Protein AF-A0A090WBX1-F1 (afdb_monomer_lite)

Foldseek 3Di:
DDDPDDDDDDDDDDDQVCLAVVVLVVVLVVCVVVVPDQADEAEQEEALSSLQSSLQSQCPRVNHHAYEYEYLFLQRLLPRLPLQWHGGADVLRGSPGTDRDHHPYYDYDLVSVVPDDPLRNLLSVLLLCLLDVLVHDVSNVVLLDCVPDDSVCVVVSSVVSNVSLNVQCVVPSPPPPSNCSSCQLVVQLSVLQSVQVPDPVHDHHRSSLSSLVSNLVSQVCCCVPPVRPPVVSVSSVVSSCVRHPPVSCDPPDPDD

Structure (mmCIF, N/CA/C/O backbone):
data_AF-A0A090WBX1-F1
#
_entry.id   AF-A0A090WBX1-F1
#
loop_
_atom_site.group_PDB
_atom_site.id
_atom_site.type_symbol
_atom_site.label_atom_id
_atom_site.label_alt_id
_atom_site.label_comp_id
_atom_site.label_asym_id
_atom_site.label_entity_id
_atom_site.label_seq_id
_atom_site.pdbx_PDB_ins_code
_atom_site.Cartn_x
_atom_site.Cartn_y
_atom_site.Cartn_z
_atom_site.occupancy
_atom_site.B_iso_or_equiv
_atom_site.auth_seq_id
_atom_site.auth_comp_id
_atom_site.auth_asym_id
_atom_site.auth_atom_id
_atom_site.pdbx_PDB_model_num
ATOM 1 N N . MET A 1 1 ? 3.403 10.876 28.552 1.00 51.88 1 MET A N 1
ATOM 2 C CA . MET A 1 1 ? 2.266 11.801 28.360 1.00 51.88 1 MET A CA 1
ATOM 3 C C . MET A 1 1 ? 1.025 11.063 28.817 1.00 51.88 1 MET A C 1
ATOM 5 O O . MET A 1 1 ? 0.866 9.920 28.413 1.00 51.88 1 MET A O 1
ATOM 9 N N . GLU A 1 2 ? 0.212 11.664 29.680 1.00 78.81 2 GLU A N 1
ATOM 10 C CA . GLU A 1 2 ? -1.088 11.111 30.082 1.00 78.81 2 GLU A CA 1
ATOM 11 C C . GLU A 1 2 ? -2.187 11.785 29.254 1.00 78.81 2 GLU A C 1
ATOM 13 O O . GLU A 1 2 ? -2.087 12.973 28.941 1.00 78.81 2 GLU A O 1
ATOM 18 N N . THR A 1 3 ? -3.208 11.024 28.865 1.00 84.81 3 THR A N 1
ATOM 19 C CA . THR A 1 3 ? -4.385 11.518 28.142 1.00 84.81 3 THR A CA 1
ATOM 20 C C . THR A 1 3 ? -5.641 11.161 28.922 1.00 84.81 3 THR A C 1
ATOM 22 O O . THR A 1 3 ? -5.688 10.135 29.594 1.00 84.81 3 THR A O 1
ATOM 25 N N . THR A 1 4 ? -6.657 12.015 28.838 1.00 88.31 4 THR A N 1
ATOM 26 C CA . THR A 1 4 ? -7.991 11.761 29.399 1.00 88.31 4 THR A CA 1
ATOM 27 C C . THR A 1 4 ? -8.929 11.092 28.394 1.00 88.31 4 THR A C 1
ATOM 29 O O . THR A 1 4 ? -10.082 10.823 28.724 1.00 88.31 4 THR A O 1
ATOM 32 N N . ALA A 1 5 ? -8.462 10.846 27.165 1.00 87.56 5 ALA A N 1
ATOM 33 C CA . ALA A 1 5 ? -9.227 10.126 26.158 1.00 87.56 5 ALA A CA 1
ATOM 34 C C . ALA A 1 5 ? -9.416 8.660 26.573 1.00 87.56 5 ALA A C 1
ATOM 36 O O . ALA A 1 5 ? -8.469 8.009 27.013 1.00 87.56 5 ALA A O 1
ATOM 37 N N . VAL A 1 6 ? -10.631 8.143 26.393 1.00 89.69 6 VAL A N 1
ATOM 38 C CA . VAL A 1 6 ? -10.903 6.704 26.480 1.00 89.69 6 VAL A CA 1
ATOM 39 C C . VAL A 1 6 ? -10.325 6.048 25.228 1.00 89.69 6 VAL A C 1
ATOM 41 O O . VAL A 1 6 ? -10.572 6.523 24.119 1.00 89.69 6 VAL A O 1
ATOM 44 N N . ILE A 1 7 ? -9.524 5.000 25.411 1.00 93.06 7 ILE A N 1
ATOM 45 C CA . ILE A 1 7 ? -8.849 4.284 24.328 1.00 93.06 7 ILE A CA 1
ATOM 46 C C . ILE A 1 7 ? -9.208 2.814 24.452 1.00 93.06 7 ILE A C 1
ATOM 48 O O . ILE A 1 7 ? -8.989 2.212 25.498 1.00 93.06 7 ILE A O 1
ATOM 52 N N . GLU A 1 8 ? -9.694 2.253 23.354 1.00 95.38 8 GLU A N 1
ATOM 53 C CA . GLU A 1 8 ? -9.976 0.832 23.213 1.00 95.38 8 GLU A CA 1
ATOM 54 C C . GLU A 1 8 ? -9.129 0.273 22.072 1.00 95.38 8 GLU A C 1
ATOM 56 O O . GLU A 1 8 ? -8.874 0.961 21.078 1.00 95.38 8 GLU A O 1
ATOM 61 N N . ILE A 1 9 ? -8.672 -0.968 22.225 1.00 95.69 9 ILE A N 1
ATOM 62 C CA . ILE A 1 9 ? -7.848 -1.655 21.228 1.00 95.69 9 ILE A CA 1
ATOM 63 C C . ILE A 1 9 ? -8.696 -2.738 20.574 1.00 95.69 9 ILE A C 1
ATOM 65 O O . ILE A 1 9 ? -9.301 -3.565 21.252 1.00 95.69 9 ILE A O 1
ATOM 69 N N . MET A 1 10 ? -8.718 -2.730 19.245 1.00 95.38 10 MET A N 1
ATOM 70 C CA . MET A 1 10 ? -9.345 -3.765 18.434 1.00 95.38 10 MET A CA 1
ATOM 71 C C . MET A 1 10 ? -8.276 -4.426 17.576 1.00 95.38 10 MET A C 1
ATOM 73 O O . MET A 1 10 ? -7.470 -3.742 16.944 1.00 95.38 10 MET A O 1
ATOM 77 N N . GLU A 1 11 ? -8.298 -5.751 17.534 1.00 96.12 11 GLU A N 1
ATOM 78 C CA . GLU A 1 11 ? -7.363 -6.557 16.757 1.00 96.12 11 GLU A CA 1
ATOM 79 C C . GLU A 1 11 ? -8.134 -7.364 15.712 1.00 96.12 11 GLU A C 1
ATOM 81 O O . GLU A 1 11 ? -9.260 -7.805 15.949 1.00 96.12 11 GLU A O 1
ATOM 86 N N . ILE A 1 12 ? -7.523 -7.548 14.543 1.00 95.06 12 ILE A N 1
ATOM 87 C CA . ILE A 1 12 ? -8.013 -8.460 13.511 1.00 95.06 12 ILE A CA 1
ATOM 88 C C . ILE A 1 12 ? -6.901 -9.434 13.145 1.00 95.06 12 ILE A C 1
ATOM 90 O O . ILE A 1 12 ? -5.716 -9.109 13.248 1.00 95.06 12 ILE A O 1
ATOM 94 N N . GLU A 1 13 ? -7.287 -10.614 12.674 1.00 94.44 13 GLU A N 1
ATOM 95 C CA . GLU A 1 13 ? -6.333 -11.584 12.151 1.00 94.44 13 GLU A CA 1
ATOM 96 C C . GLU A 1 13 ? -5.547 -11.002 10.967 1.00 94.44 13 GLU A C 1
ATOM 98 O O . GLU A 1 13 ? -6.080 -10.297 10.103 1.00 94.44 13 GLU A O 1
ATOM 103 N N . SER A 1 14 ? -4.253 -11.307 10.917 1.00 89.75 14 SER A N 1
ATOM 104 C CA . SER A 1 14 ? -3.348 -10.741 9.916 1.00 89.75 14 SER A CA 1
ATOM 105 C C . SER A 1 14 ? -3.558 -11.352 8.530 1.00 89.75 14 SER A C 1
ATOM 107 O O . SER A 1 14 ? -3.895 -12.526 8.382 1.00 89.75 14 SER A O 1
ATOM 109 N N . GLY A 1 15 ? -3.277 -10.557 7.499 1.00 87.81 15 GLY A N 1
ATOM 110 C CA . GLY A 1 15 ? -3.194 -11.012 6.117 1.00 87.81 15 GLY A CA 1
ATOM 111 C C . GLY A 1 15 ? -4.394 -10.637 5.256 1.00 87.81 15 GLY A C 1
ATOM 112 O O . GLY A 1 15 ? -5.488 -10.337 5.726 1.00 87.81 15 GLY A O 1
ATOM 113 N N . GLU A 1 16 ? -4.160 -10.677 3.949 1.00 87.94 16 GLU A N 1
ATOM 114 C CA . GLU A 1 16 ? -5.115 -10.240 2.931 1.00 87.94 16 GLU A CA 1
ATOM 115 C C . GLU A 1 16 ? -6.441 -11.009 2.962 1.00 87.94 16 GLU A C 1
ATOM 117 O O . GLU A 1 16 ? -7.488 -10.451 2.657 1.00 87.94 16 GLU A O 1
ATOM 122 N N . ILE A 1 17 ? -6.421 -12.276 3.390 1.00 89.00 17 ILE A N 1
ATOM 123 C CA . ILE A 1 17 ? -7.628 -13.105 3.518 1.00 89.00 17 ILE A CA 1
ATOM 124 C C . ILE A 1 17 ? -8.667 -12.504 4.476 1.00 89.00 17 ILE A C 1
ATOM 126 O O . ILE A 1 17 ? -9.852 -12.801 4.356 1.00 89.00 17 ILE A O 1
ATOM 130 N N . ASN A 1 18 ? -8.234 -11.633 5.390 1.00 93.25 18 ASN A N 1
ATOM 131 C CA . ASN A 1 18 ? -9.100 -10.948 6.342 1.00 93.25 18 ASN A CA 1
ATOM 132 C C . ASN A 1 18 ? -9.556 -9.570 5.844 1.00 93.25 18 ASN A C 1
ATOM 134 O O . ASN A 1 18 ? -10.321 -8.899 6.533 1.00 93.25 18 ASN A O 1
ATOM 138 N N . LYS A 1 19 ? -9.147 -9.138 4.645 1.00 95.06 19 LYS A N 1
ATOM 139 C CA . LYS A 1 19 ? -9.570 -7.873 4.031 1.00 95.06 19 LYS A CA 1
ATOM 140 C C . LYS A 1 19 ? -10.950 -8.005 3.373 1.00 95.06 19 LYS A C 1
ATOM 142 O O . LYS A 1 19 ? -11.110 -7.796 2.173 1.00 95.06 19 LYS A O 1
ATOM 147 N N . THR A 1 20 ? -11.956 -8.384 4.154 1.00 95.81 20 THR A N 1
ATOM 148 C CA . THR A 1 20 ? -13.294 -8.747 3.663 1.00 95.81 20 THR A CA 1
ATOM 149 C C . THR A 1 20 ? -14.391 -7.907 4.310 1.00 95.81 20 THR A C 1
ATOM 151 O O . THR A 1 20 ? -14.195 -7.285 5.357 1.00 95.81 20 THR A O 1
ATOM 154 N N . ILE A 1 21 ? -15.581 -7.924 3.702 1.00 96.31 21 ILE A N 1
ATOM 155 C CA . ILE A 1 21 ? -16.776 -7.312 4.297 1.00 96.31 21 ILE A CA 1
ATOM 156 C C . ILE A 1 21 ? -17.137 -7.926 5.651 1.00 96.31 21 ILE A C 1
ATOM 158 O O . ILE A 1 21 ? -17.580 -7.196 6.534 1.00 96.31 21 ILE A O 1
ATOM 162 N N . ASP A 1 22 ? -16.919 -9.226 5.846 1.00 96.88 22 ASP A N 1
ATOM 163 C CA . ASP A 1 22 ? -17.253 -9.892 7.108 1.00 96.88 22 ASP A CA 1
ATOM 164 C C . ASP A 1 22 ? -16.387 -9.366 8.259 1.00 96.88 22 ASP A C 1
ATOM 166 O O . ASP A 1 22 ? -16.898 -9.080 9.345 1.00 96.88 22 ASP A O 1
ATOM 170 N N . THR A 1 23 ? -15.099 -9.122 8.002 1.00 97.62 23 THR A N 1
ATOM 171 C CA . THR A 1 23 ? -14.220 -8.445 8.963 1.00 97.62 23 THR A CA 1
ATOM 172 C C . THR A 1 23 ? -14.721 -7.032 9.268 1.00 97.62 23 THR A C 1
ATOM 174 O O . THR A 1 23 ? -14.763 -6.643 10.434 1.00 97.62 23 THR A O 1
ATOM 177 N N . CYS A 1 24 ? -15.173 -6.268 8.263 1.00 97.94 24 CYS A N 1
ATOM 178 C CA . CYS A 1 24 ? -15.775 -4.952 8.507 1.00 97.94 24 CYS A CA 1
ATOM 179 C C . CYS A 1 24 ? -17.018 -5.029 9.399 1.00 97.94 24 CYS A C 1
ATOM 181 O O . CYS A 1 24 ? -17.164 -4.199 10.294 1.00 97.94 24 CYS A O 1
ATOM 183 N N . VAL A 1 25 ? -17.891 -6.024 9.193 1.00 98.19 25 VAL A N 1
ATOM 184 C CA . VAL A 1 25 ? -19.069 -6.251 10.048 1.00 98.19 25 VAL A CA 1
ATOM 185 C C . VAL A 1 25 ? -18.645 -6.494 11.492 1.00 98.19 25 VAL A C 1
ATOM 187 O O . VAL A 1 25 ? -19.218 -5.885 12.395 1.00 98.19 25 VAL A O 1
ATOM 190 N N . GLY A 1 26 ? -17.614 -7.315 11.710 1.00 98.06 26 GLY A N 1
ATOM 191 C CA . GLY A 1 26 ? -17.019 -7.519 13.031 1.00 98.06 26 GLY A CA 1
ATOM 192 C C . GLY A 1 26 ? -16.576 -6.203 13.673 1.00 98.06 26 GLY A C 1
ATOM 193 O O . GLY A 1 26 ? -17.019 -5.880 14.771 1.00 98.06 26 GLY A O 1
ATOM 194 N N . VAL A 1 27 ? -15.788 -5.396 12.957 1.00 98.06 27 VAL A N 1
ATOM 195 C CA . VAL A 1 27 ? -15.285 -4.114 13.478 1.00 98.06 27 VAL A CA 1
ATOM 196 C C . VAL A 1 27 ? -16.422 -3.117 13.751 1.00 98.06 27 VAL A C 1
ATOM 198 O O . VAL A 1 27 ? -16.409 -2.445 14.781 1.00 98.06 27 VAL A O 1
ATOM 201 N N . TRP A 1 28 ? -17.442 -3.020 12.890 1.00 98.56 28 TRP A N 1
ATOM 202 C CA . TRP A 1 28 ? -18.601 -2.146 13.136 1.00 98.56 28 TRP A CA 1
ATOM 203 C C . TRP A 1 28 ? -19.434 -2.575 14.347 1.00 98.56 28 TRP A C 1
ATOM 205 O O . TRP A 1 28 ? -19.968 -1.707 15.048 1.00 98.56 28 TRP A O 1
ATOM 215 N N . ASN A 1 29 ? -19.555 -3.881 14.599 1.00 98.31 29 ASN A N 1
ATOM 216 C CA . ASN A 1 29 ? -20.217 -4.393 15.797 1.00 98.31 29 ASN A CA 1
ATOM 217 C C . ASN A 1 29 ? -19.426 -3.999 17.046 1.00 98.31 29 ASN A C 1
ATOM 219 O O . ASN A 1 29 ? -20.002 -3.370 17.929 1.00 98.31 29 ASN A O 1
ATOM 223 N N . THR A 1 30 ? -18.110 -4.234 17.067 1.00 97.81 30 THR A N 1
ATOM 224 C CA . THR A 1 30 ? -17.248 -3.844 18.193 1.00 97.81 30 THR A CA 1
ATOM 225 C C . THR A 1 30 ? -17.301 -2.339 18.458 1.00 97.81 30 THR A C 1
ATOM 227 O O . THR A 1 30 ? -17.491 -1.917 19.593 1.00 97.81 30 THR A O 1
ATOM 230 N N . LEU A 1 31 ? -17.232 -1.504 17.415 1.00 97.62 31 LEU A N 1
ATOM 231 C CA . LEU A 1 31 ? -17.407 -0.053 17.553 1.00 97.62 31 LEU A CA 1
ATOM 232 C C . LEU A 1 31 ? -18.762 0.316 18.178 1.00 97.62 31 LEU A C 1
ATOM 234 O O . LEU A 1 31 ? -18.844 1.256 18.963 1.00 97.62 31 LEU A O 1
ATOM 238 N N . SER A 1 32 ? -19.831 -0.405 17.831 1.00 97.44 32 SER A N 1
ATOM 239 C CA . SER A 1 32 ? -21.167 -0.154 18.384 1.00 97.44 32 SER A CA 1
ATOM 240 C C . SER A 1 32 ? -21.291 -0.607 19.840 1.00 97.44 32 SER A C 1
ATOM 242 O O . SER A 1 32 ? -21.946 0.076 20.619 1.00 97.44 32 SER A O 1
ATOM 244 N N . GLU A 1 33 ? -20.665 -1.727 20.204 1.00 97.12 33 GLU A N 1
ATOM 245 C CA . GLU A 1 33 ? -20.626 -2.256 21.574 1.00 97.12 33 GLU A CA 1
ATOM 246 C C . GLU A 1 33 ? -19.814 -1.365 22.521 1.00 97.12 33 GLU A C 1
ATOM 248 O O . GLU A 1 33 ? -20.150 -1.254 23.696 1.00 97.12 33 GLU A O 1
ATOM 253 N N . LEU A 1 34 ? -18.787 -0.694 21.997 1.00 95.94 34 LEU A N 1
ATOM 254 C CA . LEU A 1 34 ? -17.960 0.276 22.720 1.00 95.94 34 LEU A CA 1
ATOM 255 C C . LEU A 1 34 ? -18.564 1.693 22.746 1.00 95.94 34 LEU A C 1
ATOM 257 O O . LEU A 1 34 ? -17.870 2.651 23.084 1.00 95.94 34 LEU A O 1
ATOM 261 N N . ASP A 1 35 ? -19.831 1.849 22.348 1.00 95.19 35 ASP A N 1
ATOM 262 C CA . ASP A 1 35 ? -20.537 3.134 22.278 1.00 95.19 35 ASP A CA 1
ATOM 263 C C . ASP A 1 35 ? -19.807 4.209 21.440 1.00 95.19 35 ASP A C 1
ATOM 265 O O . ASP A 1 35 ? -19.983 5.413 21.656 1.00 95.19 35 ASP A O 1
ATOM 269 N N . ALA A 1 36 ? -19.014 3.804 20.435 1.00 96.81 36 ALA A N 1
ATOM 270 C CA . ALA A 1 36 ? -18.343 4.745 19.544 1.00 96.81 36 ALA A CA 1
ATOM 271 C C . ALA A 1 36 ? -19.380 5.618 18.822 1.00 96.81 36 ALA A C 1
ATOM 273 O O . ALA A 1 36 ? -20.377 5.126 18.282 1.00 96.81 36 ALA A O 1
ATOM 274 N N . ASP A 1 37 ? -19.149 6.929 18.787 1.00 96.38 37 ASP A N 1
ATOM 275 C CA . ASP A 1 37 ? -20.065 7.924 18.244 1.00 96.38 37 ASP A CA 1
ATOM 276 C C . ASP A 1 37 ? -19.468 8.675 17.042 1.00 96.38 37 ASP A C 1
ATOM 278 O O . ASP A 1 37 ? -18.443 8.298 16.482 1.00 96.38 37 ASP A O 1
ATOM 282 N N . ARG A 1 38 ? -20.150 9.725 16.567 1.00 97.12 38 ARG A N 1
ATOM 283 C CA . ARG A 1 38 ? -19.684 10.501 15.402 1.00 97.12 38 ARG A CA 1
ATOM 284 C C . ARG A 1 38 ? -18.432 11.342 15.673 1.00 97.12 38 ARG A C 1
ATOM 286 O O . ARG A 1 38 ? -17.880 11.902 14.733 1.00 97.12 38 ARG A O 1
ATOM 293 N N . LYS A 1 39 ? -18.042 11.501 16.937 1.00 95.94 39 LYS A N 1
ATOM 294 C CA . LYS A 1 39 ? -16.848 12.230 17.376 1.00 95.94 39 LYS A CA 1
ATOM 295 C C . LYS A 1 39 ? -15.694 11.284 17.702 1.00 95.94 39 LYS A C 1
ATOM 297 O O . LYS A 1 39 ? -14.606 11.767 18.005 1.00 95.94 39 LYS A O 1
ATOM 302 N N . SER A 1 40 ? -15.919 9.971 17.653 1.00 97.12 40 SER A N 1
ATOM 303 C CA . SER A 1 40 ? -14.860 8.976 17.776 1.00 97.12 40 SER A CA 1
ATOM 304 C C . SER A 1 40 ? -13.822 9.132 16.664 1.00 97.12 40 SER A C 1
ATOM 306 O O . SER A 1 40 ? -14.135 9.533 15.541 1.00 97.12 40 SER A O 1
ATOM 308 N N . LEU A 1 41 ? -12.583 8.781 17.003 1.00 97.56 41 LEU A N 1
ATOM 309 C CA . LEU A 1 41 ? -11.443 8.744 16.099 1.00 97.56 41 LEU A CA 1
ATOM 310 C C . LEU A 1 41 ? -10.985 7.294 15.950 1.00 97.56 41 LEU A C 1
ATOM 312 O O . LEU A 1 41 ? -10.642 6.664 16.949 1.00 97.56 41 LEU A O 1
ATOM 316 N N . LEU A 1 42 ? -10.940 6.785 14.720 1.00 98.25 42 LEU A N 1
ATOM 317 C CA . LEU A 1 42 ? -10.358 5.475 14.438 1.00 98.25 42 LEU A CA 1
ATOM 318 C C . LEU A 1 42 ? -8.876 5.618 14.060 1.00 98.25 42 LEU A C 1
ATOM 320 O O . LEU A 1 42 ? -8.533 6.318 13.108 1.00 98.25 42 LEU A O 1
ATOM 324 N N . ILE A 1 43 ? -7.988 4.959 14.803 1.00 98.31 43 ILE A N 1
ATOM 325 C CA . ILE A 1 43 ? -6.541 4.967 14.547 1.00 98.31 43 ILE A CA 1
ATOM 326 C C . ILE A 1 43 ? -6.152 3.622 13.931 1.00 98.31 43 ILE A C 1
ATOM 328 O O . ILE A 1 43 ? -6.120 2.605 14.618 1.00 98.31 43 ILE A O 1
ATOM 332 N N . ASN A 1 44 ? -5.842 3.616 12.636 1.00 98.12 44 ASN A N 1
ATOM 333 C CA . ASN A 1 44 ? -5.495 2.400 11.903 1.00 98.12 44 ASN A CA 1
ATOM 334 C C . ASN A 1 44 ? -3.981 2.168 11.962 1.00 98.12 44 ASN A C 1
ATOM 336 O O . ASN A 1 44 ? -3.231 2.823 11.237 1.00 98.12 44 ASN A O 1
ATOM 340 N N . ILE A 1 45 ? -3.528 1.245 12.813 1.00 98.25 45 ILE A N 1
ATOM 341 C CA . ILE A 1 45 ? -2.103 0.924 12.991 1.00 98.25 45 ILE A CA 1
ATOM 342 C C . ILE A 1 45 ? -1.795 -0.406 12.305 1.00 98.25 45 ILE A C 1
ATOM 344 O O . ILE A 1 45 ? -2.212 -1.460 12.777 1.00 98.25 45 ILE A O 1
ATOM 348 N N . GLY A 1 46 ? -1.068 -0.378 11.189 1.00 97.50 46 GLY A N 1
ATOM 349 C CA . GLY A 1 46 ? -0.732 -1.605 10.469 1.00 97.50 46 GLY A CA 1
ATOM 350 C C . GLY A 1 46 ? -0.269 -1.398 9.030 1.00 97.50 46 GLY A C 1
ATOM 351 O O . GLY A 1 46 ? 0.020 -0.286 8.598 1.00 97.50 46 GLY A O 1
ATOM 352 N N . GLY A 1 47 ? -0.193 -2.497 8.277 1.00 96.81 47 GLY A N 1
ATOM 353 C CA . GLY A 1 47 ? 0.093 -2.472 6.841 1.00 96.81 47 GLY A CA 1
ATOM 354 C C . GLY A 1 47 ? -1.114 -2.072 5.986 1.00 96.81 47 GLY A C 1
ATOM 355 O O . GLY A 1 47 ? -2.147 -1.647 6.499 1.00 96.81 47 GLY A O 1
ATOM 356 N N . GLY A 1 48 ? -1.000 -2.276 4.668 1.00 95.31 48 GLY A N 1
ATOM 357 C CA . GLY A 1 48 ? -2.023 -1.861 3.694 1.00 95.31 48 GLY A CA 1
ATOM 358 C C . GLY A 1 48 ? -3.419 -2.438 3.959 1.00 95.31 48 GLY A C 1
ATOM 359 O O . GLY A 1 48 ? -4.414 -1.741 3.802 1.00 95.31 48 GLY A O 1
ATOM 360 N N . VAL A 1 49 ? -3.501 -3.681 4.450 1.00 94.94 49 VAL A N 1
ATOM 361 C CA . VAL A 1 49 ? -4.775 -4.312 4.846 1.00 94.94 49 VAL A CA 1
ATOM 362 C C . VAL A 1 49 ? -5.497 -3.485 5.910 1.00 94.94 49 VAL A C 1
ATOM 364 O O . VAL A 1 49 ? -6.679 -3.191 5.759 1.00 94.94 49 VAL A O 1
ATOM 367 N N . ILE A 1 50 ? -4.781 -3.083 6.965 1.00 97.50 50 ILE A N 1
ATOM 368 C CA . ILE A 1 50 ? -5.353 -2.340 8.093 1.00 97.50 50 ILE A CA 1
ATOM 369 C C . ILE A 1 50 ? -5.739 -0.925 7.670 1.00 97.50 50 ILE A C 1
ATOM 371 O O . ILE A 1 50 ? -6.819 -0.460 8.027 1.00 97.50 50 ILE A O 1
ATOM 375 N N . THR A 1 51 ? -4.897 -0.241 6.891 1.00 97.38 51 THR A N 1
ATOM 376 C CA . THR A 1 51 ? -5.187 1.134 6.458 1.00 97.38 51 THR A CA 1
ATOM 377 C C . THR A 1 51 ? -6.376 1.205 5.502 1.00 97.38 51 THR A C 1
ATOM 379 O O . THR A 1 51 ? -7.191 2.121 5.612 1.00 97.38 51 THR A O 1
ATOM 382 N N . ASP A 1 52 ? -6.520 0.227 4.606 1.00 96.56 52 ASP A N 1
ATOM 383 C CA . ASP A 1 52 ? -7.624 0.183 3.645 1.00 96.56 52 ASP A CA 1
ATOM 384 C C . ASP A 1 52 ? -8.937 -0.231 4.315 1.00 96.56 52 ASP A C 1
ATOM 386 O O . ASP A 1 52 ? -9.951 0.453 4.153 1.00 96.56 52 ASP A O 1
ATOM 390 N N . LEU A 1 53 ? -8.921 -1.325 5.089 1.00 97.69 53 LEU A N 1
ATOM 391 C CA . LEU A 1 53 ? -10.106 -1.830 5.782 1.00 97.69 53 LEU A CA 1
ATOM 392 C C . LEU A 1 53 ? -10.566 -0.845 6.853 1.00 97.69 53 LEU A C 1
ATOM 394 O O . LEU A 1 53 ? -11.743 -0.496 6.903 1.00 97.69 53 LEU A O 1
ATOM 398 N N . GLY A 1 54 ? -9.642 -0.361 7.684 1.00 97.81 54 GLY A N 1
ATOM 399 C CA . GLY A 1 54 ? -9.935 0.592 8.750 1.00 97.81 54 GLY A CA 1
ATOM 400 C C . GLY A 1 54 ? -10.439 1.926 8.204 1.00 97.81 54 GLY A C 1
ATOM 401 O O . GLY A 1 54 ? -11.435 2.463 8.688 1.00 97.81 54 GLY A O 1
ATOM 402 N N . GLY A 1 55 ? -9.835 2.428 7.123 1.00 98.06 55 GLY A N 1
ATOM 403 C CA . GLY A 1 55 ? -10.332 3.614 6.430 1.00 98.06 55 GLY A CA 1
ATOM 404 C C . GLY A 1 55 ? -11.752 3.424 5.882 1.00 98.06 55 GLY A C 1
ATOM 405 O O . GLY A 1 55 ? -12.598 4.301 6.048 1.00 98.06 55 GLY A O 1
ATOM 406 N N . PHE A 1 56 ? -12.058 2.266 5.289 1.00 98.44 56 PHE A N 1
ATOM 407 C CA . PHE A 1 56 ? -13.399 1.963 4.778 1.00 98.44 56 PHE A CA 1
ATOM 408 C C . PHE A 1 56 ? -14.432 1.832 5.904 1.00 98.44 56 PHE A C 1
ATOM 410 O O . PHE A 1 56 ? -15.539 2.377 5.808 1.00 98.44 56 PHE A O 1
ATOM 417 N N . VAL A 1 57 ? -14.052 1.168 6.998 1.00 98.50 57 VAL A N 1
ATOM 418 C CA . VAL A 1 57 ? -14.851 1.053 8.221 1.00 98.50 57 VAL A CA 1
ATOM 419 C C . VAL A 1 57 ? -15.194 2.438 8.762 1.00 98.50 57 VAL A C 1
ATOM 421 O O . VAL A 1 57 ? -16.372 2.710 8.989 1.00 98.50 57 VAL A O 1
ATOM 424 N N . ALA A 1 58 ? -14.208 3.327 8.906 1.00 98.31 58 ALA A N 1
ATOM 425 C CA . ALA A 1 58 ? -14.418 4.687 9.398 1.00 98.31 58 ALA A CA 1
ATOM 426 C C . ALA A 1 58 ? -15.345 5.503 8.489 1.00 98.31 58 ALA A C 1
ATOM 428 O O . ALA A 1 58 ? -16.239 6.198 8.970 1.00 98.31 58 ALA A O 1
ATOM 429 N N . CYS A 1 59 ? -15.181 5.386 7.169 1.00 98.19 59 CYS A N 1
ATOM 430 C CA . CYS A 1 59 ? -15.989 6.132 6.204 1.00 98.19 59 CYS A CA 1
ATOM 431 C C . CYS A 1 59 ? -17.466 5.719 6.199 1.00 98.19 59 CYS A C 1
ATOM 433 O O . CYS A 1 59 ? -18.339 6.518 5.859 1.00 98.19 59 CYS A O 1
ATOM 435 N N . THR A 1 60 ? -17.761 4.471 6.556 1.00 98.12 60 THR A N 1
ATOM 436 C CA . THR A 1 60 ? -19.116 3.908 6.480 1.00 98.12 60 THR A CA 1
ATOM 437 C C . THR A 1 60 ? -19.788 3.772 7.851 1.00 98.12 60 THR A C 1
ATOM 439 O O . THR A 1 60 ? -21.021 3.783 7.932 1.00 98.12 60 THR A O 1
ATOM 442 N N . PHE A 1 61 ? -19.028 3.769 8.951 1.00 98.44 61 PHE A N 1
ATOM 443 C CA . PHE A 1 61 ? -19.579 3.780 10.305 1.00 98.44 61 PHE A CA 1
ATOM 444 C C . PHE A 1 61 ? -20.264 5.115 10.620 1.00 98.44 61 PHE A C 1
ATOM 446 O O . PHE A 1 61 ? -19.692 6.185 10.441 1.00 98.44 61 PHE A O 1
ATOM 453 N N . LYS A 1 62 ? -21.532 5.072 11.056 1.00 97.12 62 LYS A N 1
ATOM 454 C CA . LYS A 1 62 ? -22.374 6.259 11.338 1.00 97.12 62 LYS A CA 1
ATOM 455 C C . LYS A 1 62 ? -22.373 7.339 10.234 1.00 97.12 62 LYS A C 1
ATOM 457 O O . LYS A 1 62 ? -22.721 8.491 10.511 1.00 97.12 62 LYS A O 1
ATOM 462 N N . ARG A 1 63 ? -22.145 6.934 8.974 1.00 96.88 63 ARG A N 1
ATOM 463 C CA . ARG A 1 63 ? -21.983 7.796 7.780 1.00 96.88 63 ARG A CA 1
ATOM 464 C C . ARG A 1 63 ? -20.698 8.640 7.775 1.00 96.88 63 ARG A C 1
ATOM 466 O O . ARG A 1 63 ? -20.707 9.735 7.219 1.00 96.88 63 ARG A O 1
ATOM 473 N N . GLY A 1 64 ? -19.640 8.136 8.397 1.00 97.69 64 GLY A N 1
ATOM 474 C CA . GLY A 1 64 ? -18.330 8.768 8.452 1.00 97.69 64 GLY A CA 1
ATOM 475 C C . GLY A 1 64 ? -17.968 9.194 9.869 1.00 97.69 64 GLY A C 1
ATOM 476 O O . GLY A 1 64 ? -18.710 9.943 10.511 1.00 97.69 64 GLY A O 1
ATOM 477 N N . ILE A 1 65 ? -16.804 8.738 10.318 1.00 98.19 65 ILE A N 1
ATOM 478 C CA . ILE A 1 65 ? -16.085 9.236 11.492 1.00 98.19 65 ILE A CA 1
ATOM 479 C C . ILE A 1 65 ? -14.653 9.615 11.096 1.00 98.19 65 ILE A C 1
ATOM 481 O O . ILE A 1 65 ? -14.167 9.205 10.039 1.00 98.19 65 ILE A O 1
ATOM 485 N N . ALA A 1 66 ? -13.987 10.399 11.942 1.00 98.19 66 ALA A N 1
ATOM 486 C CA . ALA A 1 66 ? -12.588 10.757 11.747 1.00 98.19 66 ALA A CA 1
ATOM 487 C C . ALA A 1 66 ? -11.701 9.508 11.808 1.00 98.19 66 ALA A C 1
ATOM 489 O O . ALA A 1 66 ? -11.940 8.599 12.611 1.00 98.19 66 ALA A O 1
ATOM 490 N N . TYR A 1 67 ? -10.651 9.478 10.991 1.00 98.50 67 TYR A N 1
ATOM 491 C CA . TYR A 1 67 ? -9.641 8.434 11.085 1.00 98.50 67 TYR A CA 1
ATOM 492 C C . TYR A 1 67 ? -8.257 8.926 10.695 1.00 98.50 67 TYR A C 1
ATOM 494 O O . TYR A 1 67 ? -8.094 9.852 9.898 1.00 98.50 67 TYR A O 1
ATOM 502 N N . ILE A 1 68 ? -7.256 8.256 11.252 1.00 98.44 68 ILE A N 1
ATOM 503 C CA . ILE A 1 68 ? -5.847 8.459 10.931 1.00 98.44 68 ILE A CA 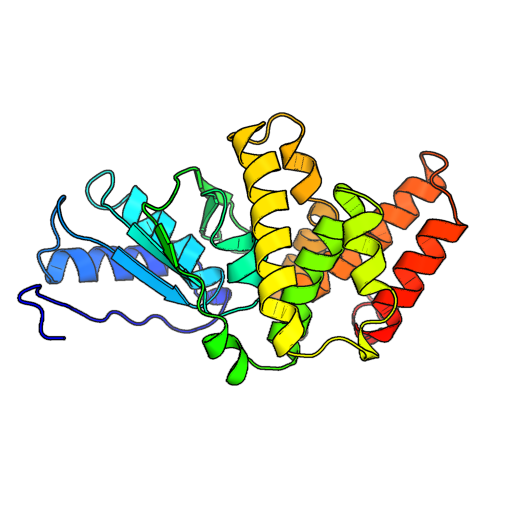1
ATOM 504 C C . ILE A 1 68 ? -5.202 7.118 10.600 1.00 98.44 68 ILE A C 1
ATOM 506 O O . ILE A 1 68 ? -5.589 6.079 11.135 1.00 98.44 68 ILE A O 1
ATOM 510 N N . ASN A 1 69 ? -4.197 7.149 9.733 1.00 98.50 69 ASN A N 1
ATOM 511 C CA . ASN A 1 69 ? -3.413 5.972 9.383 1.00 98.50 69 ASN A CA 1
ATOM 512 C C . ASN A 1 69 ? -2.013 6.083 9.991 1.00 98.50 69 ASN A C 1
ATOM 514 O O . ASN A 1 69 ? -1.331 7.091 9.812 1.00 98.50 69 ASN A O 1
ATOM 518 N N . VAL A 1 70 ? -1.574 5.020 10.661 1.00 98.50 70 VAL A N 1
ATOM 519 C CA . VAL A 1 70 ? -0.208 4.826 11.159 1.00 98.50 70 VAL A CA 1
ATOM 520 C C . VAL A 1 70 ? 0.373 3.611 10.423 1.00 98.50 70 VAL A C 1
ATOM 522 O O . VAL A 1 70 ? 0.277 2.482 10.914 1.00 98.50 70 VAL A O 1
ATOM 525 N N . PRO A 1 71 ? 0.875 3.796 9.186 1.00 98.12 71 PRO A N 1
ATOM 526 C CA . PRO A 1 71 ? 1.412 2.705 8.383 1.00 98.12 71 PRO A CA 1
ATOM 527 C C . PRO A 1 71 ? 2.662 2.089 9.021 1.00 98.12 71 PRO A C 1
ATOM 529 O O . PRO A 1 71 ? 3.618 2.796 9.328 1.00 98.12 71 PRO A O 1
ATOM 532 N N . THR A 1 72 ? 2.689 0.762 9.149 1.00 97.75 72 THR A N 1
ATOM 533 C CA . THR A 1 72 ? 3.813 0.023 9.764 1.00 97.75 72 THR A CA 1
ATOM 534 C C . THR A 1 72 ? 4.620 -0.816 8.774 1.00 97.75 72 THR A C 1
ATOM 536 O O . THR A 1 72 ? 5.630 -1.412 9.137 1.00 97.75 72 THR A O 1
ATOM 539 N N . THR A 1 73 ? 4.203 -0.858 7.506 1.00 97.38 73 THR A N 1
ATOM 540 C CA . THR A 1 73 ? 4.938 -1.534 6.426 1.00 97.38 73 THR A CA 1
ATOM 541 C C . THR A 1 73 ? 5.455 -0.526 5.411 1.00 97.38 73 THR A C 1
ATOM 543 O O . THR A 1 73 ? 4.794 0.486 5.166 1.00 97.38 73 THR A O 1
ATOM 546 N N . LEU A 1 74 ? 6.578 -0.829 4.751 1.00 96.88 74 LEU A N 1
ATOM 547 C CA . LEU A 1 74 ? 7.114 0.040 3.700 1.00 96.88 74 LEU A CA 1
ATOM 548 C C . LEU A 1 74 ? 6.067 0.312 2.607 1.00 96.88 74 LEU A C 1
ATOM 550 O O . LEU A 1 74 ? 5.863 1.462 2.234 1.00 96.88 74 LEU A O 1
ATOM 554 N N . LEU A 1 75 ? 5.340 -0.728 2.176 1.00 96.62 75 LEU A N 1
ATOM 555 C CA . LEU A 1 75 ? 4.253 -0.622 1.196 1.00 96.62 75 LEU A CA 1
ATOM 556 C C . LEU A 1 75 ? 3.184 0.376 1.647 1.00 96.62 75 LEU A C 1
ATOM 558 O O . LEU A 1 75 ? 2.802 1.265 0.890 1.00 96.62 75 LEU A O 1
ATOM 562 N N . SER A 1 76 ? 2.704 0.248 2.887 1.00 97.19 76 SER A N 1
ATOM 563 C CA . SER A 1 76 ? 1.682 1.160 3.400 1.00 97.19 76 SER A CA 1
ATOM 564 C C . SER A 1 76 ? 2.190 2.588 3.542 1.00 97.19 76 SER A C 1
ATOM 566 O O . SER A 1 76 ? 1.416 3.495 3.279 1.00 97.19 76 SER A O 1
ATOM 568 N N . MET A 1 77 ? 3.463 2.790 3.904 1.00 97.75 77 MET A N 1
ATOM 569 C CA . MET A 1 77 ? 4.048 4.125 4.076 1.00 97.75 77 MET A CA 1
ATOM 570 C C . MET A 1 77 ? 4.138 4.890 2.754 1.00 97.75 77 MET A C 1
ATOM 572 O O . MET A 1 77 ? 3.839 6.079 2.717 1.00 97.75 77 MET A O 1
ATOM 576 N N . VAL A 1 78 ? 4.552 4.219 1.675 1.00 96.38 78 VAL A N 1
ATOM 577 C CA . VAL A 1 78 ? 4.784 4.873 0.376 1.00 96.38 78 VAL A CA 1
ATOM 578 C C . VAL A 1 78 ? 3.556 4.877 -0.525 1.00 96.38 78 VAL A C 1
ATOM 580 O O . VAL A 1 78 ? 3.456 5.730 -1.404 1.00 96.38 78 VAL A O 1
ATOM 583 N N . ASP A 1 79 ? 2.628 3.937 -0.323 1.00 94.31 79 ASP A N 1
ATOM 584 C CA . ASP A 1 79 ? 1.481 3.749 -1.200 1.00 94.31 79 ASP A CA 1
ATOM 585 C C . ASP A 1 79 ? 0.156 3.666 -0.421 1.00 94.31 79 ASP A C 1
ATOM 587 O O . ASP A 1 79 ? -0.577 4.657 -0.403 1.00 94.31 79 ASP A O 1
ATOM 591 N N . ALA A 1 80 ? -0.182 2.542 0.218 1.00 93.00 80 ALA A N 1
ATOM 592 C CA . ALA A 1 80 ? -1.569 2.265 0.634 1.00 93.00 80 ALA A CA 1
ATOM 593 C C . ALA A 1 80 ? -2.193 3.319 1.573 1.00 93.00 80 ALA A C 1
ATOM 595 O O . ALA A 1 80 ? -3.354 3.685 1.405 1.00 93.00 80 ALA A O 1
ATOM 596 N N . SER A 1 81 ? -1.435 3.886 2.520 1.00 94.00 81 SER A N 1
ATOM 597 C CA . SER A 1 81 ? -1.999 4.862 3.461 1.00 94.00 81 SER A CA 1
ATOM 598 C C . SER A 1 81 ? -2.243 6.246 2.851 1.00 94.00 81 SER A C 1
ATOM 600 O O . SER A 1 81 ? -2.865 7.086 3.504 1.00 94.00 81 SER A O 1
ATOM 602 N N . VAL A 1 82 ? -1.743 6.507 1.637 1.00 91.06 82 VAL A N 1
ATOM 603 C CA . VAL A 1 82 ? -1.775 7.814 0.968 1.00 91.06 82 VAL A CA 1
ATOM 604 C C . VAL A 1 82 ? -2.719 7.787 -0.236 1.00 91.06 82 VAL A C 1
ATOM 606 O O . VAL A 1 82 ? -2.682 6.906 -1.094 1.00 91.06 82 VAL A O 1
ATOM 609 N N . GLY A 1 83 ? -3.555 8.820 -0.341 1.00 87.44 83 GLY A N 1
ATOM 610 C CA . GLY A 1 83 ? -4.450 9.054 -1.474 1.00 87.44 83 GLY A CA 1
ATOM 611 C C . GLY A 1 83 ? -5.874 8.526 -1.312 1.00 87.44 83 GLY A C 1
ATOM 612 O O . GLY A 1 83 ? -6.664 8.603 -2.255 1.00 87.44 83 GLY A O 1
ATOM 613 N N . GLY A 1 84 ? -6.196 7.989 -0.138 1.00 89.88 84 GLY A N 1
ATOM 614 C CA . GLY A 1 84 ? -7.572 7.836 0.313 1.00 89.88 84 GLY A CA 1
ATOM 615 C C . GLY A 1 84 ? -8.400 6.760 -0.381 1.00 89.88 84 GLY A C 1
ATOM 616 O O . GLY A 1 84 ? -9.615 6.754 -0.237 1.00 89.88 84 GLY A O 1
ATOM 617 N N . LYS A 1 85 ? -7.784 5.849 -1.142 1.00 93.50 85 LYS A N 1
ATOM 618 C CA . LYS A 1 85 ? -8.494 4.656 -1.618 1.00 93.50 85 LYS A CA 1
ATOM 619 C C . LYS A 1 85 ? -8.613 3.696 -0.443 1.00 93.50 85 LYS A C 1
ATOM 621 O O . LYS A 1 85 ? -7.604 3.177 0.010 1.00 93.50 85 LYS A O 1
ATOM 626 N N . THR A 1 86 ? -9.824 3.493 0.052 1.00 95.81 86 THR A N 1
ATOM 627 C CA . THR A 1 86 ? -10.093 2.575 1.160 1.00 95.81 86 THR A CA 1
ATOM 628 C C . THR A 1 86 ? -11.151 1.578 0.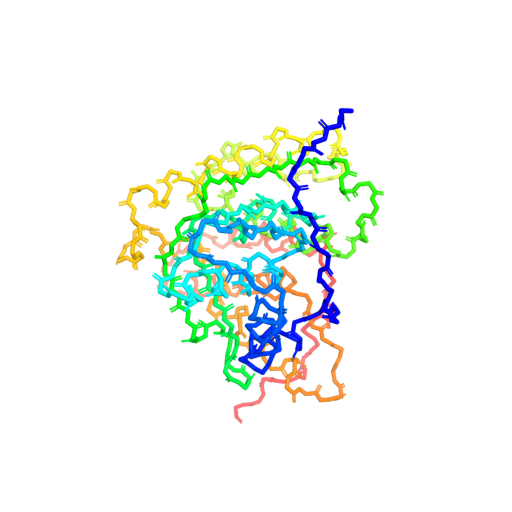723 1.00 95.81 86 THR A C 1
ATOM 630 O O . THR A 1 86 ? -12.062 1.914 -0.038 1.00 95.81 86 THR A O 1
ATOM 633 N N . GLY A 1 87 ? -11.025 0.328 1.149 1.00 95.50 87 GLY A N 1
ATOM 634 C CA . GLY A 1 87 ? -11.933 -0.710 0.692 1.00 95.50 87 GLY A CA 1
ATOM 635 C C . GLY A 1 87 ? -11.533 -2.109 1.115 1.00 95.50 87 GLY A C 1
ATOM 636 O O . GLY A 1 87 ? -10.561 -2.320 1.840 1.00 95.50 87 GLY A O 1
ATOM 637 N N . VAL A 1 88 ? -12.319 -3.060 0.632 1.00 96.00 88 VAL A N 1
ATOM 638 C CA . VAL A 1 88 ? -12.183 -4.486 0.899 1.00 96.00 88 VAL A CA 1
ATOM 639 C C . VAL A 1 88 ? -12.414 -5.308 -0.361 1.00 96.00 88 VAL A C 1
ATOM 641 O O . VAL A 1 88 ? -12.960 -4.838 -1.370 1.00 96.00 88 VAL A O 1
ATOM 644 N N . ASP A 1 89 ? -11.989 -6.560 -0.285 1.00 92.00 89 ASP A N 1
ATOM 645 C CA . ASP A 1 89 ? -12.148 -7.530 -1.350 1.00 92.00 89 ASP A CA 1
ATOM 646 C C . ASP A 1 89 ? -13.576 -8.092 -1.369 1.00 92.00 89 ASP A C 1
ATOM 648 O O . ASP A 1 89 ? -14.246 -8.223 -0.339 1.00 92.00 89 ASP A O 1
ATOM 652 N N . LEU A 1 90 ? -14.046 -8.446 -2.568 1.00 90.38 90 LEU A N 1
ATOM 653 C CA . LEU A 1 90 ? -15.319 -9.132 -2.780 1.00 90.38 90 LEU A CA 1
ATOM 654 C C . LEU A 1 90 ? -15.046 -10.549 -3.290 1.00 90.38 90 LEU A C 1
ATOM 656 O O . LEU A 1 90 ? -14.873 -10.783 -4.490 1.00 90.38 90 LEU A O 1
ATOM 660 N N . GLY A 1 91 ? -14.972 -11.504 -2.361 1.00 84.56 91 GLY A N 1
ATOM 661 C CA . GLY A 1 91 ? -14.523 -12.862 -2.662 1.00 84.56 91 GLY A CA 1
ATOM 662 C C . GLY A 1 91 ? -13.065 -12.857 -3.123 1.00 84.56 91 GLY A C 1
ATOM 663 O O . GLY A 1 91 ? -12.181 -12.464 -2.374 1.00 84.56 91 GLY A O 1
ATOM 664 N N . HIS A 1 92 ? -12.807 -13.275 -4.364 1.00 77.62 92 HIS A N 1
ATOM 665 C CA . HIS A 1 92 ? -11.459 -13.257 -4.953 1.00 77.62 92 HIS A CA 1
ATOM 666 C C . HIS A 1 92 ? -11.135 -11.967 -5.720 1.00 77.62 92 HIS A C 1
ATOM 668 O O . HIS A 1 92 ? -10.056 -11.856 -6.300 1.00 77.62 92 HIS A O 1
ATOM 674 N N . LEU A 1 93 ? -12.072 -11.017 -5.788 1.00 82.62 93 LEU A N 1
ATOM 675 C CA . LEU A 1 93 ? -11.889 -9.777 -6.530 1.00 82.62 93 LEU A CA 1
ATOM 676 C C . LEU A 1 93 ? -11.360 -8.681 -5.603 1.00 82.62 93 LEU A C 1
ATOM 678 O O . LEU A 1 93 ? -12.064 -8.215 -4.706 1.00 82.62 93 LEU A O 1
ATOM 682 N N . LYS A 1 94 ? -10.129 -8.250 -5.875 1.00 83.38 94 LYS A N 1
ATOM 683 C CA . LYS A 1 94 ? -9.412 -7.236 -5.101 1.00 83.38 94 LYS A CA 1
ATOM 684 C C . LYS A 1 94 ? -10.090 -5.870 -5.135 1.00 83.38 94 LYS A C 1
ATOM 686 O O . LYS A 1 94 ? -10.427 -5.395 -6.223 1.00 83.38 94 LYS A O 1
ATOM 691 N N . ASN A 1 95 ? -10.199 -5.214 -3.980 1.00 85.81 95 ASN A N 1
ATOM 692 C CA . ASN A 1 95 ? -10.554 -3.794 -3.837 1.00 85.81 95 ASN A CA 1
ATOM 693 C C . ASN A 1 95 ? -11.823 -3.363 -4.604 1.00 85.81 95 ASN A C 1
ATOM 695 O O . ASN A 1 95 ? -11.883 -2.255 -5.137 1.00 85.81 95 ASN A O 1
ATOM 699 N N . GLN A 1 96 ? -12.824 -4.241 -4.724 1.00 89.69 96 GLN A N 1
ATOM 700 C CA . GLN A 1 96 ? -14.037 -3.948 -5.504 1.00 89.69 96 GLN A CA 1
ATOM 701 C C . GLN A 1 96 ? -15.064 -3.117 -4.737 1.00 89.69 96 GLN A C 1
ATOM 703 O O . GLN A 1 96 ? -15.882 -2.434 -5.351 1.00 89.69 96 GLN A O 1
ATOM 708 N N . VAL A 1 97 ? -15.047 -3.186 -3.405 1.00 95.69 97 VAL A N 1
ATOM 709 C CA . VAL A 1 97 ? -15.977 -2.455 -2.543 1.00 95.69 97 VAL A CA 1
ATOM 710 C C . VAL A 1 97 ? -15.175 -1.450 -1.737 1.00 95.69 97 VAL A C 1
ATOM 712 O O . VAL A 1 97 ? -14.329 -1.833 -0.936 1.00 95.69 97 VAL A O 1
ATOM 715 N N . GLY A 1 98 ? -15.420 -0.161 -1.950 1.00 95.88 98 GLY A N 1
ATOM 716 C CA . GLY A 1 98 ? -14.622 0.879 -1.316 1.00 95.88 98 GLY A CA 1
ATOM 717 C C . GLY A 1 98 ? -15.138 2.288 -1.562 1.00 95.88 98 GLY A C 1
ATOM 718 O O . GLY A 1 98 ? -16.152 2.496 -2.231 1.00 95.88 98 GLY A O 1
ATOM 719 N N . VAL A 1 99 ? -14.418 3.258 -1.007 1.00 95.50 99 VAL A N 1
ATOM 720 C CA . VAL A 1 99 ? -14.653 4.693 -1.182 1.00 95.50 99 VAL A CA 1
ATOM 721 C C . VAL A 1 99 ? -13.326 5.424 -1.383 1.00 95.50 99 VAL A C 1
ATOM 723 O O . VAL A 1 99 ? -12.260 4.922 -1.029 1.00 95.50 99 VAL A O 1
ATOM 726 N N . ILE A 1 100 ? -13.393 6.628 -1.953 1.00 94.19 100 ILE A N 1
ATOM 727 C CA . ILE A 1 100 ? -12.264 7.561 -1.960 1.00 94.19 100 ILE A CA 1
ATOM 728 C C . ILE A 1 100 ? -12.518 8.597 -0.866 1.00 94.19 100 ILE A C 1
ATOM 730 O O . ILE A 1 100 ? -13.392 9.450 -1.011 1.00 94.19 100 ILE A O 1
ATOM 734 N N . SER A 1 101 ? -11.771 8.505 0.228 1.00 94.06 101 SER A N 1
ATOM 735 C CA . SER A 1 101 ? -11.797 9.437 1.354 1.00 94.06 101 SER A CA 1
ATOM 736 C C . SER A 1 101 ? -10.396 9.554 1.934 1.00 94.06 101 SER A C 1
ATOM 738 O O . SER A 1 101 ? -9.707 8.550 2.076 1.00 94.06 101 SER A O 1
ATOM 740 N N . ASN A 1 102 ? -9.952 10.765 2.259 1.00 94.25 102 ASN A N 1
ATOM 741 C CA . ASN A 1 102 ? -8.632 10.967 2.853 1.00 94.25 102 ASN A CA 1
ATOM 742 C C . ASN A 1 102 ? -8.700 10.837 4.385 1.00 94.25 102 ASN A C 1
ATOM 744 O O . ASN A 1 102 ? -9.693 11.273 4.968 1.00 94.25 102 ASN A O 1
ATOM 748 N N . PRO A 1 103 ? -7.662 10.274 5.034 1.00 96.56 103 PRO A N 1
ATOM 749 C CA . PRO A 1 103 ? -7.519 10.349 6.485 1.00 96.56 103 PRO A CA 1
ATOM 750 C C . PRO A 1 103 ? -7.248 11.791 6.931 1.00 96.56 103 PRO A C 1
ATOM 752 O O . PRO A 1 103 ? -6.686 12.583 6.170 1.00 96.56 103 PRO A O 1
ATOM 755 N N . ASP A 1 104 ? -7.544 12.095 8.194 1.00 97.62 104 ASP A N 1
ATOM 756 C CA . ASP A 1 104 ? -7.198 13.383 8.814 1.00 97.62 104 ASP A CA 1
ATOM 757 C C . ASP A 1 104 ? -5.674 13.536 8.985 1.00 97.62 104 ASP A C 1
ATOM 759 O O . ASP A 1 104 ? -5.142 14.647 8.978 1.00 97.62 104 ASP A O 1
ATOM 763 N N . LEU A 1 105 ? -4.960 12.413 9.127 1.00 97.69 105 LEU A N 1
ATOM 764 C CA . LEU A 1 105 ? -3.504 12.346 9.249 1.00 97.69 105 LEU A CA 1
ATOM 765 C C . LEU A 1 105 ? -2.970 10.993 8.760 1.00 97.69 105 LEU A C 1
ATOM 767 O O . LEU A 1 105 ? -3.552 9.940 9.028 1.00 97.69 105 LEU A O 1
ATOM 771 N N . VAL A 1 106 ? -1.806 11.028 8.111 1.00 97.75 106 VAL A N 1
ATOM 772 C CA . VAL A 1 106 ? -0.942 9.860 7.904 1.00 97.75 106 VAL A CA 1
ATOM 773 C C . VAL A 1 106 ? 0.336 10.081 8.709 1.00 97.75 106 VAL A C 1
ATOM 775 O O . VAL A 1 106 ? 1.092 11.006 8.413 1.00 97.75 106 VAL A O 1
ATOM 778 N N . LEU A 1 107 ? 0.566 9.259 9.733 1.00 97.75 107 LEU A N 1
ATOM 779 C CA . LEU A 1 107 ? 1.739 9.345 10.603 1.00 97.75 107 LEU A CA 1
ATOM 780 C C . LEU A 1 107 ? 2.729 8.233 10.256 1.00 97.75 107 LEU A C 1
ATOM 782 O O . LEU A 1 107 ? 2.522 7.078 10.620 1.00 97.75 107 LEU A O 1
ATOM 786 N N . ILE A 1 108 ? 3.804 8.589 9.558 1.00 97.00 108 ILE A N 1
ATOM 787 C CA . ILE A 1 108 ? 4.862 7.652 9.170 1.00 97.00 108 ILE A CA 1
ATOM 788 C C . ILE A 1 108 ? 5.973 7.698 10.219 1.00 97.00 108 ILE A C 1
ATOM 790 O O . ILE A 1 108 ? 6.606 8.736 10.398 1.00 97.00 108 ILE A O 1
ATOM 794 N N . ASP A 1 109 ? 6.212 6.564 10.874 1.00 95.38 109 ASP A N 1
ATOM 795 C CA . ASP A 1 109 ? 7.369 6.332 11.739 1.00 95.38 109 ASP A CA 1
ATOM 796 C C . ASP A 1 109 ? 8.168 5.148 11.182 1.00 95.38 109 ASP A C 1
ATOM 798 O O . ASP A 1 109 ? 7.724 3.997 11.211 1.00 95.38 109 ASP A O 1
ATOM 802 N N . THR A 1 110 ? 9.349 5.426 10.640 1.00 94.00 110 THR A N 1
ATOM 803 C CA . THR A 1 110 ? 10.200 4.418 9.999 1.00 94.00 110 THR A CA 1
ATOM 804 C C . THR A 1 110 ? 10.835 3.452 10.993 1.00 94.00 110 THR A C 1
ATOM 806 O O . THR A 1 110 ? 11.295 2.387 10.582 1.00 94.00 110 THR A O 1
ATOM 809 N N . ASN A 1 111 ? 10.744 3.711 12.304 1.00 94.06 111 ASN A N 1
ATOM 810 C CA . ASN A 1 111 ? 11.166 2.749 13.320 1.00 94.06 111 ASN A CA 1
ATOM 811 C C . ASN A 1 111 ? 10.380 1.431 13.256 1.00 94.06 111 ASN A C 1
ATOM 813 O O . ASN A 1 111 ? 10.926 0.392 13.631 1.00 94.06 111 ASN A O 1
ATOM 817 N N . TYR A 1 112 ? 9.143 1.432 12.737 1.00 95.81 112 TYR A N 1
ATOM 818 C CA . TYR A 1 112 ? 8.392 0.195 12.487 1.00 95.81 112 TYR A CA 1
ATOM 819 C C . TYR A 1 112 ? 9.086 -0.729 11.474 1.00 95.81 112 TYR A C 1
ATOM 821 O O . TYR A 1 112 ? 8.907 -1.944 11.530 1.00 95.81 112 TYR A O 1
ATOM 829 N N . LEU A 1 113 ? 9.920 -0.191 10.576 1.00 95.06 113 LEU A N 1
ATOM 830 C CA . LEU A 1 113 ? 10.639 -0.993 9.583 1.00 95.06 113 LEU A CA 1
ATOM 831 C C . LEU A 1 113 ? 11.742 -1.854 10.209 1.00 95.06 113 LEU A C 1
ATOM 833 O O . LEU A 1 113 ? 12.102 -2.878 9.634 1.00 95.06 113 LEU A O 1
ATOM 837 N N . ASN A 1 114 ? 12.226 -1.506 11.407 1.00 93.19 114 ASN A N 1
ATOM 838 C CA . ASN A 1 114 ? 13.251 -2.281 12.117 1.00 93.19 114 ASN A CA 1
ATOM 839 C C . ASN A 1 114 ? 12.778 -3.691 12.505 1.00 93.19 114 ASN A C 1
ATOM 841 O O . ASN A 1 114 ? 13.603 -4.582 12.701 1.00 93.19 114 ASN A O 1
ATOM 845 N N . THR A 1 115 ? 11.464 -3.901 12.630 1.00 95.50 115 THR A N 1
ATOM 846 C CA . THR A 1 115 ? 10.862 -5.203 12.954 1.00 95.50 115 THR A CA 1
ATOM 847 C C . THR A 1 115 ? 10.155 -5.845 11.761 1.00 95.50 115 THR A C 1
ATOM 849 O O . THR A 1 115 ? 9.626 -6.950 11.889 1.00 95.50 115 THR A O 1
ATOM 852 N N . LEU A 1 116 ? 10.146 -5.184 10.597 1.00 95.38 116 LEU A N 1
ATOM 853 C CA . LEU A 1 116 ? 9.447 -5.669 9.417 1.00 95.38 116 LEU A CA 1
ATOM 854 C C . LEU A 1 116 ? 10.232 -6.795 8.736 1.00 95.38 116 LEU A C 1
ATOM 856 O O . LEU A 1 116 ? 11.434 -6.690 8.492 1.00 95.38 116 LEU A O 1
ATOM 860 N N . GLU A 1 117 ? 9.538 -7.875 8.378 1.00 93.75 117 GLU A N 1
ATOM 861 C CA . GLU A 1 117 ? 10.162 -8.991 7.672 1.00 93.75 117 GLU A CA 1
ATOM 862 C C . GLU A 1 117 ? 10.760 -8.556 6.317 1.00 93.75 117 GLU A C 1
ATOM 864 O O . GLU A 1 117 ? 10.209 -7.728 5.586 1.00 93.75 117 GLU A O 1
ATOM 869 N N . VAL A 1 118 ? 11.887 -9.162 5.931 1.00 91.00 118 VAL A N 1
ATOM 870 C CA . VAL A 1 118 ? 12.646 -8.782 4.722 1.00 91.00 118 VAL A CA 1
ATOM 871 C C . VAL A 1 118 ? 11.836 -8.951 3.427 1.00 91.00 118 VAL A C 1
ATOM 873 O O . VAL A 1 118 ? 11.982 -8.170 2.487 1.00 91.00 118 VAL A O 1
ATOM 876 N N . ASN A 1 119 ? 10.970 -9.961 3.352 1.00 91.69 119 ASN A N 1
ATOM 877 C CA . ASN A 1 119 ? 10.021 -10.156 2.247 1.00 91.69 119 ASN A CA 1
ATOM 878 C C . ASN A 1 119 ? 8.994 -9.009 2.158 1.00 91.69 119 ASN A C 1
ATOM 880 O O . ASN A 1 119 ? 8.683 -8.574 1.053 1.00 91.69 119 ASN A O 1
ATOM 884 N N . GLN A 1 120 ? 8.517 -8.475 3.286 1.00 93.88 120 GLN A N 1
ATOM 885 C CA . GLN A 1 120 ? 7.597 -7.333 3.328 1.00 93.88 120 GLN A CA 1
ATOM 886 C C . GLN A 1 120 ? 8.302 -6.018 2.980 1.00 93.88 120 GLN A C 1
ATOM 888 O O . GLN A 1 120 ? 7.755 -5.213 2.224 1.00 93.88 120 GLN A O 1
ATOM 893 N N . MET A 1 121 ? 9.547 -5.835 3.434 1.00 92.88 121 MET A N 1
ATOM 894 C CA . MET A 1 121 ? 10.416 -4.746 2.967 1.00 92.88 121 MET A CA 1
ATOM 895 C C . MET A 1 121 ? 10.575 -4.793 1.444 1.00 92.88 121 MET A C 1
ATOM 897 O O . MET A 1 121 ? 10.355 -3.802 0.751 1.00 92.88 121 MET A O 1
ATOM 901 N N . ARG A 1 122 ? 10.880 -5.974 0.896 1.00 91.50 122 ARG A N 1
ATOM 902 C CA . ARG A 1 122 ? 10.992 -6.173 -0.553 1.00 91.50 122 ARG A CA 1
ATOM 903 C C . ARG A 1 122 ? 9.668 -5.921 -1.275 1.00 91.50 122 ARG A C 1
ATOM 905 O O . ARG A 1 122 ? 9.681 -5.310 -2.332 1.00 91.50 122 ARG A O 1
ATOM 912 N N . SER A 1 123 ? 8.542 -6.352 -0.713 1.00 93.38 123 SER A N 1
ATOM 913 C CA . SER A 1 123 ? 7.213 -6.077 -1.271 1.00 93.38 123 SER A CA 1
ATOM 914 C C . SER A 1 123 ? 6.957 -4.567 -1.379 1.00 93.38 123 SER A C 1
ATOM 916 O O . SER A 1 123 ? 6.575 -4.088 -2.439 1.00 93.38 123 SER A O 1
ATOM 918 N N . GLY A 1 124 ? 7.254 -3.785 -0.335 1.00 95.19 124 GLY A N 1
ATOM 919 C CA . GLY A 1 124 ? 7.084 -2.325 -0.376 1.00 95.19 124 GLY A CA 1
ATOM 920 C C . GLY A 1 124 ? 8.012 -1.604 -1.355 1.00 95.19 124 GLY A C 1
ATOM 921 O O . GLY A 1 124 ? 7.610 -0.619 -1.973 1.00 95.19 124 GLY A O 1
ATOM 922 N N . LEU A 1 125 ? 9.224 -2.123 -1.565 1.00 94.19 125 LEU A N 1
ATOM 923 C CA . LEU A 1 125 ? 10.178 -1.561 -2.523 1.00 94.19 125 LEU A CA 1
ATOM 924 C C . LEU A 1 125 ? 9.638 -1.570 -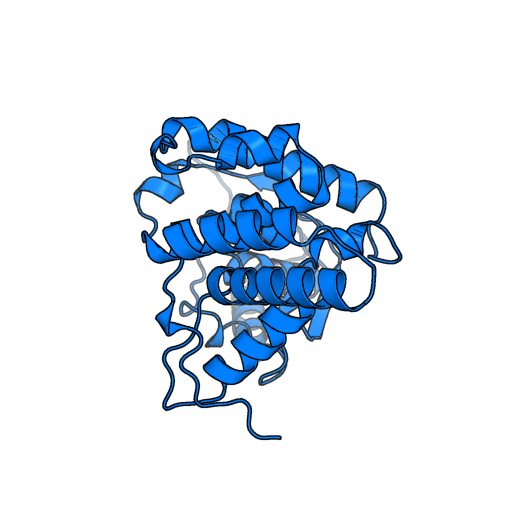3.963 1.00 94.19 125 LEU A C 1
ATOM 926 O O . LEU A 1 125 ? 10.013 -0.709 -4.758 1.00 94.19 125 LEU A O 1
ATOM 930 N N . ALA A 1 126 ? 8.734 -2.495 -4.303 1.00 95.31 126 ALA A N 1
ATOM 931 C CA . ALA A 1 126 ? 8.088 -2.546 -5.614 1.00 95.31 126 ALA A CA 1
ATOM 932 C C . ALA A 1 126 ? 7.354 -1.239 -5.949 1.00 95.31 126 ALA A C 1
ATOM 934 O O . ALA A 1 126 ? 7.467 -0.743 -7.071 1.00 95.31 126 ALA A O 1
ATOM 935 N N . GLU A 1 127 ? 6.665 -0.651 -4.969 1.00 96.25 127 GLU A N 1
ATOM 936 C CA . GLU A 1 127 ? 5.916 0.595 -5.151 1.00 96.25 127 GLU A CA 1
ATOM 937 C C . GLU A 1 127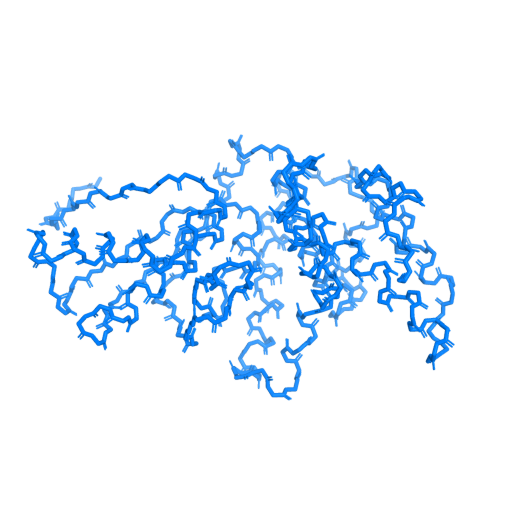 ? 6.839 1.807 -5.308 1.00 96.25 127 GLU A C 1
ATOM 939 O O . GLU A 1 127 ? 6.583 2.692 -6.124 1.00 96.25 127 GLU A O 1
ATOM 944 N N . MET A 1 128 ? 7.972 1.821 -4.604 1.00 95.44 128 MET A N 1
ATOM 945 C CA . MET A 1 128 ? 8.987 2.867 -4.773 1.00 95.44 128 MET A CA 1
ATOM 946 C C . MET A 1 128 ? 9.640 2.786 -6.159 1.00 95.44 128 MET A C 1
ATOM 948 O O . MET A 1 128 ? 9.798 3.797 -6.843 1.00 95.44 128 MET A O 1
ATOM 952 N N . LEU A 1 129 ? 9.956 1.571 -6.622 1.00 94.88 129 LEU A N 1
ATOM 953 C CA . LEU A 1 129 ? 10.472 1.339 -7.973 1.00 94.88 129 LEU A CA 1
ATOM 954 C C . LEU A 1 129 ? 9.458 1.782 -9.036 1.00 94.88 129 LEU A C 1
ATOM 956 O O . LEU A 1 129 ? 9.833 2.442 -10.007 1.00 94.88 129 LEU A O 1
ATOM 960 N N . LYS A 1 130 ? 8.169 1.483 -8.831 1.00 96.44 130 LYS A N 1
ATOM 961 C CA . LYS A 1 130 ? 7.073 1.973 -9.675 1.00 96.44 130 LYS A CA 1
ATOM 962 C C . LYS A 1 130 ? 7.064 3.499 -9.734 1.00 96.44 130 LYS A C 1
ATOM 964 O O . LYS A 1 130 ? 7.034 4.039 -10.837 1.00 96.44 130 LYS A O 1
ATOM 969 N N . HIS A 1 131 ? 7.126 4.188 -8.590 1.00 95.56 131 HIS A N 1
ATOM 970 C CA . HIS A 1 131 ? 7.197 5.652 -8.545 1.00 95.56 131 HIS A CA 1
ATOM 971 C C . HIS A 1 131 ? 8.363 6.182 -9.388 1.00 95.56 131 HIS A C 1
ATOM 973 O O . HIS A 1 131 ? 8.148 7.046 -10.234 1.00 95.56 131 HIS A O 1
ATOM 979 N N . GLY A 1 132 ? 9.559 5.597 -9.264 1.00 93.94 132 GLY A N 1
ATOM 980 C CA . GLY A 1 132 ? 10.716 5.988 -10.081 1.00 93.94 132 GLY A CA 1
ATOM 981 C C . GLY A 1 132 ? 10.472 5.852 -11.580 1.00 93.94 132 GLY A C 1
ATOM 982 O O . GLY A 1 132 ? 10.771 6.771 -12.340 1.00 93.94 132 GLY A O 1
ATOM 983 N N . LEU A 1 133 ? 9.861 4.746 -12.005 1.00 93.62 133 LEU A N 1
ATOM 984 C CA . LEU A 1 133 ? 9.589 4.490 -13.419 1.00 93.62 133 LEU A CA 1
ATOM 985 C C . LEU A 1 133 ? 8.532 5.418 -14.027 1.00 93.62 133 LEU A C 1
ATOM 987 O O . LEU A 1 133 ? 8.581 5.657 -15.233 1.00 93.62 133 LEU A O 1
ATOM 991 N N . ILE A 1 134 ? 7.595 5.939 -13.229 1.00 92.50 134 ILE A N 1
ATOM 992 C CA . ILE A 1 134 ? 6.507 6.790 -13.737 1.00 92.50 134 ILE A CA 1
ATOM 993 C C . ILE A 1 134 ? 6.787 8.291 -13.607 1.00 92.50 134 ILE A C 1
ATOM 995 O O . ILE A 1 134 ? 6.229 9.060 -14.387 1.00 92.50 134 ILE A O 1
ATOM 999 N N . THR A 1 135 ? 7.629 8.729 -12.661 1.00 85.12 135 THR A N 1
ATOM 1000 C CA . THR A 1 135 ? 7.894 10.165 -12.439 1.00 85.12 135 THR A CA 1
ATOM 1001 C C . THR A 1 135 ? 9.224 10.668 -12.984 1.00 85.12 135 THR A C 1
ATOM 1003 O O . THR A 1 135 ? 9.374 11.877 -13.148 1.00 85.12 135 THR A O 1
ATOM 1006 N N . GLY A 1 136 ? 10.181 9.786 -13.293 1.00 78.69 136 GLY A N 1
ATOM 1007 C CA . GLY A 1 136 ? 11.381 10.144 -14.051 1.00 78.69 136 GLY A CA 1
ATOM 1008 C C . GLY A 1 136 ? 12.721 9.798 -13.397 1.00 78.69 136 GLY A C 1
ATOM 1009 O O . GLY A 1 136 ? 12.810 9.300 -12.273 1.00 78.69 136 GLY A O 1
ATOM 1010 N N . ASP A 1 137 ? 13.786 10.095 -14.145 1.00 80.38 137 ASP A N 1
ATOM 1011 C CA . ASP A 1 137 ? 15.133 9.550 -13.935 1.00 80.38 137 ASP A CA 1
ATOM 1012 C C . ASP A 1 137 ? 15.785 9.965 -12.599 1.00 80.38 137 ASP A C 1
ATOM 1014 O O . ASP A 1 137 ? 16.625 9.235 -12.073 1.00 80.38 137 ASP A O 1
ATOM 1018 N N . SER A 1 138 ? 15.401 11.101 -12.002 1.00 88.44 138 SER A N 1
ATOM 1019 C CA . SER A 1 138 ? 16.021 11.590 -10.758 1.00 88.44 138 SER A CA 1
ATOM 1020 C C . SER A 1 138 ? 15.722 10.698 -9.553 1.00 88.44 138 SER A C 1
ATOM 1022 O O . SER A 1 138 ? 16.630 10.406 -8.779 1.00 88.44 138 SER A O 1
ATOM 1024 N N . TYR A 1 139 ? 14.479 10.232 -9.404 1.00 91.44 139 TYR A N 1
ATOM 1025 C CA . TYR A 1 139 ? 14.119 9.290 -8.344 1.00 91.44 139 TYR A CA 1
ATOM 1026 C C . TYR A 1 139 ? 14.583 7.879 -8.707 1.00 91.44 139 TYR A C 1
ATOM 1028 O O . TYR A 1 139 ? 15.189 7.203 -7.882 1.00 91.44 139 TYR A O 1
ATOM 1036 N N . TRP A 1 140 ? 14.398 7.465 -9.967 1.00 91.31 140 TRP A N 1
ATOM 1037 C CA . TRP A 1 140 ? 14.819 6.147 -10.449 1.00 91.31 140 TRP A CA 1
ATOM 1038 C C . TRP A 1 140 ? 16.323 5.881 -10.288 1.00 91.31 140 TRP A C 1
ATOM 1040 O O . TRP A 1 140 ? 16.704 4.784 -9.884 1.00 91.31 140 TRP A O 1
ATOM 1050 N N . SER A 1 141 ? 17.179 6.880 -10.530 1.00 89.25 141 SER A N 1
ATOM 1051 C CA . SER A 1 141 ? 18.641 6.732 -10.421 1.00 89.25 141 SER A CA 1
ATOM 1052 C C . SER A 1 141 ? 19.119 6.318 -9.022 1.00 89.25 141 SER A C 1
ATOM 1054 O O . SER A 1 141 ? 20.160 5.680 -8.885 1.00 89.25 141 SER A O 1
ATOM 1056 N N . LYS A 1 142 ? 18.327 6.590 -7.975 1.00 89.25 142 LYS A N 1
ATOM 1057 C CA . LYS A 1 142 ? 18.608 6.166 -6.591 1.00 89.25 142 LYS A CA 1
ATOM 1058 C C . LYS A 1 142 ? 18.457 4.657 -6.388 1.00 89.25 142 LYS A C 1
ATOM 1060 O O . LYS A 1 142 ? 18.960 4.120 -5.407 1.00 89.25 142 LYS A O 1
ATOM 1065 N N . PHE A 1 143 ? 17.786 3.977 -7.317 1.00 88.62 143 PHE A N 1
ATOM 1066 C CA . PHE A 1 143 ? 17.497 2.547 -7.261 1.00 88.62 143 PHE A CA 1
ATOM 1067 C C . PHE A 1 143 ? 18.371 1.704 -8.199 1.00 88.62 143 PHE A C 1
ATOM 1069 O O . PHE A 1 143 ? 18.221 0.485 -8.233 1.00 88.62 143 PHE A O 1
ATOM 1076 N N . GLU A 1 144 ? 19.295 2.320 -8.947 1.00 81.12 144 GLU A N 1
ATOM 1077 C CA . GLU A 1 144 ? 20.190 1.606 -9.872 1.00 81.12 144 GLU A CA 1
ATOM 1078 C C . GLU A 1 144 ? 21.123 0.622 -9.154 1.00 81.12 144 GLU A C 1
ATOM 1080 O O . GLU A 1 144 ? 21.534 -0.381 -9.736 1.00 81.12 144 GLU A O 1
ATOM 1085 N N . ASP A 1 145 ? 21.426 0.887 -7.881 1.00 80.62 145 ASP A N 1
ATOM 1086 C CA . ASP A 1 145 ? 22.239 0.022 -7.035 1.00 80.62 145 ASP A CA 1
ATOM 1087 C C . ASP A 1 145 ? 21.658 -0.065 -5.618 1.00 80.62 145 ASP A C 1
ATOM 1089 O O . ASP A 1 145 ? 22.106 0.611 -4.690 1.00 80.62 145 ASP A O 1
ATOM 1093 N N . LEU A 1 146 ? 20.661 -0.937 -5.431 1.00 78.00 146 LEU A N 1
ATOM 1094 C CA . LEU A 1 146 ? 20.026 -1.130 -4.120 1.00 78.00 146 LEU A CA 1
ATOM 1095 C C . LEU A 1 146 ? 20.962 -1.801 -3.106 1.00 78.00 146 LEU A C 1
ATOM 1097 O O . LEU A 1 146 ? 20.623 -1.853 -1.930 1.00 78.00 146 LEU A O 1
ATOM 1101 N N . SER A 1 147 ? 22.129 -2.321 -3.521 1.00 75.62 147 SER A N 1
ATOM 1102 C CA . SER A 1 147 ? 23.105 -2.872 -2.566 1.00 75.62 147 SER A CA 1
ATOM 1103 C C . SER A 1 147 ? 23.718 -1.794 -1.667 1.00 75.62 147 SER A C 1
ATOM 1105 O O . SER A 1 147 ? 24.262 -2.111 -0.611 1.00 75.62 147 SER A O 1
ATOM 1107 N N . LYS A 1 148 ? 23.596 -0.524 -2.073 1.00 73.62 148 LYS A N 1
ATOM 1108 C CA . LYS A 1 148 ? 24.049 0.648 -1.323 1.00 73.62 148 LYS A CA 1
ATOM 1109 C C . LYS A 1 148 ? 22.975 1.262 -0.428 1.00 73.62 148 LYS A C 1
ATOM 1111 O O . LYS A 1 148 ? 23.305 2.174 0.319 1.00 73.62 148 LYS A O 1
ATOM 1116 N N . LEU A 1 149 ? 21.726 0.798 -0.504 1.00 77.12 149 LEU A N 1
ATOM 1117 C CA . LEU A 1 149 ? 20.640 1.334 0.311 1.00 77.12 149 LEU A CA 1
ATOM 1118 C C . LEU A 1 149 ? 20.705 0.773 1.728 1.00 77.12 149 LEU A C 1
ATOM 1120 O O . LEU A 1 149 ? 20.655 -0.442 1.931 1.00 77.12 149 LEU A O 1
ATOM 1124 N N . SER A 1 150 ? 20.778 1.674 2.701 1.00 74.25 150 SER A N 1
ATOM 1125 C CA . SER A 1 150 ? 20.633 1.364 4.120 1.00 74.25 150 SER A CA 1
ATOM 1126 C C . SER A 1 150 ? 19.245 1.762 4.632 1.00 74.25 150 SER A C 1
ATOM 1128 O O . SER A 1 150 ? 18.494 2.460 3.948 1.00 74.25 150 SER A O 1
ATOM 1130 N N . LEU A 1 151 ? 18.889 1.320 5.844 1.00 71.06 151 LEU A N 1
ATOM 1131 C CA . LEU A 1 151 ? 17.660 1.782 6.501 1.00 71.06 151 LEU A CA 1
ATOM 1132 C C . LEU A 1 151 ? 17.689 3.299 6.758 1.00 71.06 151 LEU A C 1
ATOM 1134 O O . LEU A 1 151 ? 16.645 3.933 6.671 1.00 71.06 151 LEU A O 1
ATOM 1138 N N . ASP A 1 152 ? 18.869 3.885 6.981 1.00 74.88 152 ASP A N 1
ATOM 1139 C CA . ASP A 1 152 ? 19.029 5.326 7.224 1.00 74.88 152 ASP A CA 1
ATOM 1140 C C . ASP A 1 152 ? 18.687 6.167 5.979 1.00 74.88 152 ASP A C 1
ATOM 1142 O O . ASP A 1 152 ? 18.232 7.305 6.090 1.00 74.88 152 ASP A O 1
ATOM 1146 N N . ASP A 1 153 ? 18.847 5.599 4.778 1.00 79.06 153 ASP A N 1
ATOM 1147 C CA . ASP A 1 153 ? 18.481 6.256 3.518 1.00 79.06 153 ASP A CA 1
ATOM 1148 C C . ASP A 1 153 ? 16.967 6.196 3.239 1.00 79.06 153 ASP A C 1
ATOM 1150 O O . ASP A 1 153 ? 16.452 6.944 2.397 1.00 79.06 153 ASP A O 1
ATOM 1154 N N . LEU A 1 154 ? 16.233 5.302 3.917 1.00 85.44 154 LEU A N 1
ATOM 1155 C CA . LEU A 1 154 ? 14.822 5.057 3.618 1.00 85.44 154 LEU A CA 1
ATOM 1156 C C . LEU A 1 154 ? 13.925 6.228 3.991 1.00 85.44 154 LEU A C 1
ATOM 1158 O O . LEU A 1 154 ? 12.980 6.474 3.250 1.00 85.44 154 LEU A O 1
ATOM 1162 N N . ASP A 1 155 ? 14.209 6.976 5.057 1.00 89.69 155 ASP A N 1
ATOM 1163 C CA . ASP A 1 155 ? 13.385 8.122 5.469 1.00 89.69 155 ASP A CA 1
ATOM 1164 C C . ASP A 1 155 ? 13.203 9.124 4.322 1.00 89.69 155 ASP A C 1
ATOM 1166 O O . ASP A 1 155 ? 12.080 9.503 3.971 1.00 89.69 155 ASP A O 1
ATOM 1170 N N . GLY A 1 156 ? 14.313 9.504 3.680 1.00 91.19 156 GLY A N 1
ATOM 1171 C CA . GLY A 1 156 ? 14.304 10.422 2.544 1.00 91.19 156 GLY A CA 1
ATOM 1172 C C . GLY A 1 156 ? 13.590 9.833 1.328 1.00 91.19 156 GLY A C 1
ATOM 1173 O O . GLY A 1 156 ? 12.780 10.505 0.688 1.00 91.19 156 GLY A O 1
ATOM 1174 N N . LEU A 1 157 ? 13.832 8.555 1.027 1.00 92.88 157 LEU A N 1
ATOM 1175 C CA . LEU A 1 157 ? 13.213 7.892 -0.121 1.00 92.88 157 LEU A CA 1
ATOM 1176 C C . LEU A 1 157 ? 11.711 7.662 0.060 1.00 92.88 157 LEU A C 1
ATOM 1178 O O . LEU A 1 157 ? 10.966 7.772 -0.917 1.00 92.88 157 LEU A O 1
ATOM 1182 N N . ILE A 1 158 ? 11.269 7.351 1.280 1.00 95.19 158 ILE A N 1
ATOM 1183 C CA . ILE A 1 158 ? 9.860 7.221 1.656 1.00 95.19 158 ILE A CA 1
ATOM 1184 C C . ILE A 1 158 ? 9.188 8.581 1.524 1.00 95.19 158 ILE A C 1
ATOM 1186 O O . ILE A 1 158 ? 8.163 8.674 0.853 1.00 95.19 158 ILE A O 1
ATOM 1190 N N . TYR A 1 159 ? 9.790 9.638 2.078 1.00 94.69 159 TYR A N 1
ATOM 1191 C CA . TYR A 1 159 ? 9.273 10.998 1.948 1.00 94.69 159 TYR A CA 1
ATOM 1192 C C . TYR A 1 159 ? 9.090 11.393 0.478 1.00 94.69 159 TYR A C 1
ATOM 1194 O O . TYR A 1 159 ? 8.010 11.826 0.082 1.00 94.69 159 TYR A O 1
ATOM 1202 N N . GLU A 1 160 ? 10.103 11.181 -0.361 1.00 94.25 160 GLU A N 1
ATOM 1203 C CA . GLU A 1 160 ? 10.012 11.478 -1.793 1.00 94.25 160 GLU A CA 1
ATOM 1204 C C . GLU A 1 160 ? 8.932 10.655 -2.508 1.00 94.25 160 GLU A C 1
ATOM 1206 O O . GLU A 1 160 ? 8.173 11.213 -3.302 1.00 94.25 160 GLU A O 1
ATOM 1211 N N . SER A 1 161 ? 8.799 9.360 -2.194 1.00 95.50 161 SER A N 1
ATOM 1212 C CA . SER A 1 161 ? 7.708 8.519 -2.710 1.00 95.50 161 SER A CA 1
ATOM 1213 C C . SER A 1 161 ? 6.329 9.055 -2.316 1.00 95.50 161 SER A C 1
ATOM 1215 O O . SER A 1 161 ? 5.422 9.114 -3.148 1.00 95.50 161 SER A O 1
ATOM 1217 N N . VAL A 1 162 ? 6.173 9.493 -1.064 1.00 95.69 162 VAL A N 1
ATOM 1218 C CA . VAL A 1 162 ? 4.928 10.094 -0.571 1.00 95.69 162 VAL A CA 1
ATOM 1219 C C . VAL A 1 162 ? 4.623 11.388 -1.319 1.00 95.69 162 VAL A C 1
ATOM 1221 O O . VAL A 1 162 ? 3.479 11.590 -1.719 1.00 95.69 162 VAL A O 1
ATOM 1224 N N . ILE A 1 163 ? 5.621 12.243 -1.567 1.00 95.50 163 ILE A N 1
ATOM 1225 C CA . ILE A 1 163 ? 5.445 13.477 -2.348 1.00 95.50 163 ILE A CA 1
ATOM 1226 C C . ILE A 1 163 ? 5.046 13.169 -3.795 1.00 95.50 163 ILE A C 1
ATOM 1228 O O . ILE A 1 163 ? 4.120 13.793 -4.311 1.00 95.50 163 ILE A O 1
ATOM 1232 N N . ILE A 1 164 ? 5.681 12.181 -4.433 1.00 94.75 164 ILE A N 1
ATOM 1233 C CA . ILE A 1 164 ? 5.312 11.712 -5.775 1.00 94.75 164 ILE A CA 1
ATOM 1234 C C . ILE A 1 164 ? 3.832 11.323 -5.816 1.00 94.75 164 ILE A C 1
ATOM 1236 O O . ILE A 1 164 ? 3.071 11.854 -6.630 1.00 94.75 164 ILE A O 1
ATOM 1240 N N . LYS A 1 165 ? 3.406 10.431 -4.915 1.00 95.19 165 LYS A N 1
ATOM 1241 C CA . LYS A 1 165 ? 2.023 9.957 -4.883 1.00 95.19 165 LYS A CA 1
ATOM 1242 C C . LYS A 1 165 ? 1.052 11.082 -4.546 1.00 95.19 165 LYS A C 1
ATOM 1244 O O . LYS A 1 165 ? 0.024 11.209 -5.207 1.00 95.19 165 LYS A O 1
ATOM 1249 N N . LYS A 1 166 ? 1.385 11.919 -3.560 1.00 94.38 166 LYS A N 1
ATOM 1250 C CA . LYS A 1 166 ? 0.591 13.087 -3.167 1.00 94.38 166 LYS A CA 1
ATOM 1251 C C . LYS A 1 166 ? 0.324 13.994 -4.367 1.00 94.38 166 LYS A C 1
ATOM 1253 O O . LYS A 1 166 ? -0.836 14.282 -4.629 1.00 94.38 166 LYS A O 1
ATOM 1258 N N . ASN A 1 167 ? 1.358 14.385 -5.110 1.00 94.19 167 ASN A N 1
ATOM 1259 C CA . ASN A 1 167 ? 1.217 15.293 -6.250 1.00 94.19 167 ASN A CA 1
ATOM 1260 C C . ASN A 1 167 ? 0.288 14.708 -7.326 1.00 94.19 167 ASN A C 1
ATOM 1262 O O . ASN A 1 167 ? -0.599 15.395 -7.824 1.00 94.19 167 ASN A O 1
ATOM 1266 N N . VAL A 1 168 ? 0.438 13.415 -7.634 1.00 94.06 168 VAL A N 1
ATOM 1267 C CA . VAL A 1 168 ? -0.429 12.716 -8.596 1.00 94.06 168 VAL A CA 1
ATOM 1268 C C . VAL A 1 168 ? -1.884 12.647 -8.112 1.00 94.06 168 VAL A C 1
ATOM 1270 O O . VAL A 1 168 ? -2.812 12.796 -8.907 1.00 94.06 168 VAL A O 1
ATOM 1273 N N . VAL A 1 169 ? -2.102 12.418 -6.814 1.00 93.12 169 VAL A N 1
ATOM 1274 C CA . VAL A 1 169 ? -3.445 12.370 -6.218 1.00 93.12 169 VAL A CA 1
ATOM 1275 C C . VAL A 1 169 ? -4.092 13.752 -6.165 1.00 93.12 169 VAL A C 1
ATOM 1277 O O . VAL A 1 169 ? -5.287 13.851 -6.418 1.00 93.12 169 VAL A O 1
ATOM 1280 N N . GLU A 1 170 ? -3.343 14.803 -5.831 1.00 93.38 170 GLU A N 1
ATOM 1281 C CA . GLU A 1 170 ? -3.855 16.178 -5.802 1.00 93.38 170 GLU A CA 1
ATOM 1282 C C . GLU A 1 170 ? -4.270 16.653 -7.200 1.00 93.38 170 GLU A C 1
ATOM 1284 O O . GLU A 1 170 ? -5.273 17.353 -7.332 1.00 93.38 170 GLU A O 1
ATOM 1289 N N . GLU A 1 171 ? -3.548 16.232 -8.242 1.00 95.06 171 GLU A N 1
ATOM 1290 C CA . GLU A 1 171 ? -3.881 16.559 -9.630 1.00 95.06 171 GLU A CA 1
ATOM 1291 C C . GLU A 1 171 ? -5.080 15.756 -10.168 1.00 95.06 171 GLU A C 1
ATOM 1293 O O . GLU A 1 171 ? -5.921 16.306 -10.881 1.00 95.06 171 GLU A O 1
ATOM 1298 N N . ASP A 1 172 ? -5.205 14.472 -9.813 1.00 93.31 172 ASP A N 1
ATOM 1299 C CA . ASP A 1 172 ? -6.306 13.609 -10.266 1.00 93.31 172 ASP A CA 1
ATOM 1300 C C . ASP A 1 172 ? -6.914 12.768 -9.119 1.00 93.31 172 ASP A C 1
ATOM 1302 O O . ASP A 1 172 ? -6.717 11.548 -9.053 1.00 93.31 172 ASP A O 1
ATOM 1306 N N . PRO A 1 173 ? -7.709 13.384 -8.217 1.00 89.31 173 PRO A N 1
ATOM 1307 C CA . PRO A 1 173 ? -8.224 12.719 -7.017 1.00 89.31 173 PRO A CA 1
ATOM 1308 C C . PRO A 1 173 ? -9.128 11.517 -7.300 1.00 89.31 173 PRO A C 1
ATOM 1310 O O . PRO A 1 173 ? -9.183 10.590 -6.493 1.00 89.31 173 PRO A O 1
ATOM 1313 N N . PHE A 1 174 ? -9.813 11.501 -8.444 1.00 87.69 174 PHE A N 1
ATOM 1314 C CA . PHE A 1 174 ? -10.802 10.477 -8.801 1.00 87.69 174 PHE A CA 1
ATOM 1315 C C . PHE A 1 174 ? -10.320 9.499 -9.879 1.00 87.69 174 PHE A C 1
ATOM 1317 O O . PHE A 1 174 ? -11.114 8.698 -10.361 1.00 87.69 174 PHE A O 1
ATOM 1324 N N . GLU A 1 175 ? -9.034 9.533 -10.242 1.00 89.31 175 GLU A N 1
ATOM 1325 C CA . GLU A 1 175 ? -8.426 8.577 -11.176 1.00 89.31 175 GLU A CA 1
ATOM 1326 C C . GLU A 1 175 ? -9.032 8.571 -12.589 1.00 89.31 175 GLU A C 1
ATOM 1328 O O . GLU A 1 175 ? -9.254 7.531 -13.212 1.00 89.31 175 GLU A O 1
ATOM 1333 N N . ASN A 1 176 ? -9.266 9.752 -13.154 1.00 89.94 176 ASN A N 1
ATOM 1334 C CA . ASN A 1 176 ? -9.775 9.875 -14.519 1.00 89.94 176 ASN A CA 1
ATOM 1335 C C . ASN A 1 176 ? -8.660 9.862 -15.580 1.00 89.94 176 ASN A C 1
ATOM 1337 O O . ASN A 1 176 ? -8.899 9.435 -16.716 1.00 89.94 176 ASN A O 1
ATOM 1341 N N . GLY A 1 177 ? -7.435 10.244 -15.215 1.00 94.44 177 GLY A N 1
ATOM 1342 C CA . GLY A 1 177 ? -6.301 10.443 -16.115 1.00 94.44 177 GLY A CA 1
ATOM 1343 C C . GLY A 1 177 ? -4.964 10.107 -15.456 1.00 94.44 177 GLY A C 1
ATOM 1344 O O . GLY A 1 177 ? -4.607 8.930 -15.377 1.00 94.44 177 GLY A O 1
ATOM 1345 N N . LEU A 1 178 ? -4.214 11.133 -15.031 1.00 93.00 178 LEU A N 1
ATOM 1346 C CA . LEU A 1 178 ? -2.833 11.015 -14.546 1.00 93.00 178 LEU A CA 1
ATOM 1347 C C . LEU A 1 178 ? -2.673 9.955 -13.453 1.00 93.00 178 LEU A C 1
ATOM 1349 O O . LEU A 1 178 ? -1.710 9.189 -13.490 1.00 93.00 178 LEU A O 1
ATOM 1353 N N . ARG A 1 179 ? -3.618 9.851 -12.511 1.00 94.19 179 ARG A N 1
ATOM 1354 C CA . ARG A 1 179 ? -3.500 8.933 -11.370 1.00 94.19 179 ARG A CA 1
ATOM 1355 C C . ARG A 1 179 ? -3.471 7.461 -11.782 1.00 94.19 179 ARG A C 1
ATOM 1357 O O . ARG A 1 179 ? -2.907 6.648 -11.055 1.00 94.19 179 ARG A O 1
ATOM 1364 N N . LYS A 1 180 ? -3.928 7.124 -12.995 1.00 93.56 180 LYS A N 1
ATOM 1365 C CA . LYS A 1 180 ? -3.788 5.775 -13.571 1.00 93.56 180 LYS A CA 1
ATOM 1366 C C . LYS A 1 180 ? -2.332 5.351 -13.768 1.00 93.56 180 LYS A C 1
ATOM 1368 O O . LYS A 1 180 ? -2.067 4.154 -13.828 1.00 93.56 180 LYS A O 1
ATOM 1373 N N . THR A 1 181 ? -1.386 6.288 -13.844 1.00 94.88 181 THR A N 1
ATOM 1374 C CA . THR A 1 181 ? 0.053 5.972 -13.901 1.00 94.88 181 THR A CA 1
ATOM 1375 C C . THR A 1 181 ? 0.529 5.230 -12.651 1.00 94.88 181 THR A C 1
ATOM 1377 O O . THR A 1 181 ? 1.370 4.342 -12.761 1.00 94.88 181 THR A O 1
ATOM 1380 N N . LEU A 1 182 ? -0.082 5.479 -11.484 1.00 94.12 182 LEU A N 1
ATOM 1381 C CA . LEU A 1 182 ? 0.193 4.733 -10.249 1.00 94.12 182 LEU A CA 1
ATOM 1382 C C . LEU A 1 182 ? -0.241 3.265 -10.318 1.00 94.12 182 LEU A C 1
ATOM 1384 O O . LEU A 1 182 ? 0.148 2.496 -9.447 1.00 94.12 182 LEU A O 1
ATOM 1388 N N . ASN A 1 183 ? -0.996 2.867 -11.346 1.00 94.56 183 ASN A N 1
ATOM 1389 C CA . ASN A 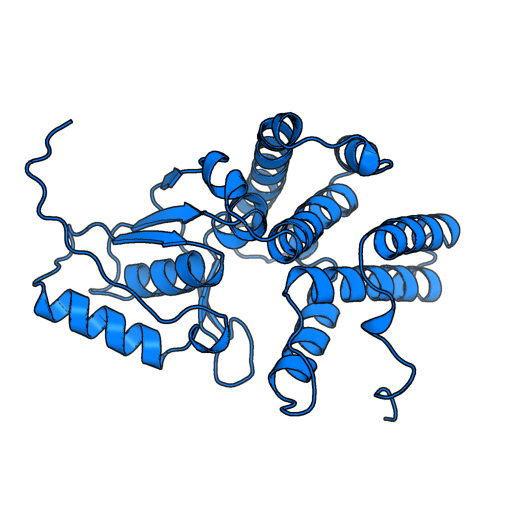1 183 ? -1.351 1.475 -11.615 1.00 94.56 183 ASN A CA 1
ATOM 1390 C C . ASN A 1 183 ? -0.377 0.805 -12.596 1.00 94.56 183 ASN A C 1
ATOM 1392 O O . ASN A 1 183 ? -0.686 -0.253 -13.152 1.00 94.56 183 ASN A O 1
ATOM 1396 N N . PHE A 1 184 ? 0.794 1.397 -12.857 1.00 96.38 184 PHE A N 1
ATOM 1397 C CA . PHE A 1 184 ? 1.816 0.748 -13.670 1.00 96.38 184 PHE A CA 1
ATOM 1398 C C . PHE A 1 184 ? 2.172 -0.626 -13.072 1.00 96.38 184 PHE A C 1
ATOM 1400 O O . PHE A 1 184 ? 2.438 -0.765 -11.881 1.00 96.38 184 PHE A O 1
ATOM 1407 N N . GLY A 1 185 ? 2.056 -1.672 -13.895 1.00 95.94 185 GLY A N 1
ATOM 1408 C CA . GLY A 1 185 ? 2.178 -3.074 -13.485 1.00 95.94 185 GLY A CA 1
ATOM 1409 C C . GLY A 1 185 ? 0.953 -3.683 -12.7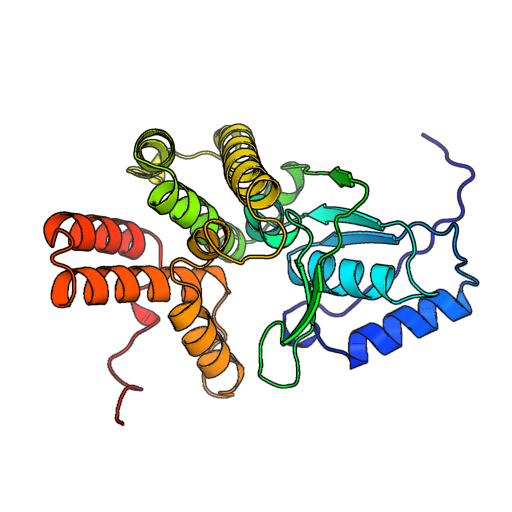86 1.00 95.94 185 GLY A C 1
ATOM 1410 O O . GLY A 1 185 ? 0.795 -4.901 -12.821 1.00 95.94 185 GLY A O 1
ATOM 1411 N N . HIS A 1 186 ? 0.032 -2.892 -12.235 1.00 94.62 186 HIS A N 1
ATOM 1412 C CA . HIS A 1 186 ? -1.048 -3.397 -11.378 1.00 94.62 186 HIS A CA 1
ATOM 1413 C C . HIS A 1 186 ? -2.103 -4.219 -12.125 1.00 94.62 186 HIS A C 1
ATOM 1415 O O . HIS A 1 186 ? -2.611 -5.186 -11.572 1.00 94.62 186 HIS A O 1
ATOM 1421 N N . THR A 1 187 ? -2.426 -3.909 -13.387 1.00 92.62 187 THR A N 1
ATOM 1422 C CA . THR A 1 187 ? -3.434 -4.687 -14.139 1.00 92.62 187 THR A CA 1
ATOM 1423 C C . THR A 1 187 ? -3.057 -6.166 -14.240 1.00 92.62 187 THR A C 1
ATOM 1425 O O . THR A 1 187 ? -3.867 -7.042 -13.948 1.00 92.62 187 THR A O 1
ATOM 1428 N N . LEU A 1 188 ? -1.812 -6.448 -14.630 1.00 93.88 188 LEU A N 1
ATOM 1429 C CA . LEU A 1 188 ? -1.299 -7.814 -14.722 1.00 93.88 188 LEU A CA 1
ATOM 1430 C C . LEU A 1 188 ? -0.903 -8.352 -13.342 1.00 93.88 188 LEU A C 1
ATOM 1432 O O . LEU A 1 188 ? -1.123 -9.529 -13.070 1.00 93.88 188 LEU A O 1
ATOM 1436 N N . GLY A 1 189 ? -0.378 -7.492 -12.464 1.00 92.50 189 GLY A N 1
ATOM 1437 C CA . GLY A 1 189 ? -0.028 -7.838 -11.089 1.00 92.50 189 GLY A CA 1
ATOM 1438 C C . GLY A 1 189 ? -1.223 -8.368 -10.300 1.00 92.50 189 GLY A C 1
ATOM 1439 O O . GLY A 1 189 ? -1.171 -9.496 -9.828 1.00 92.50 189 GLY A O 1
ATOM 1440 N N . HIS A 1 190 ? -2.339 -7.636 -10.250 1.00 90.12 190 HIS A N 1
ATOM 1441 C CA . HIS A 1 190 ? -3.559 -8.072 -9.563 1.00 90.12 190 HIS A CA 1
ATOM 1442 C C . HIS A 1 190 ? -4.125 -9.376 -10.132 1.00 90.12 190 HIS A C 1
ATOM 1444 O O . HIS A 1 190 ? -4.601 -10.218 -9.372 1.00 90.12 190 HIS A O 1
ATOM 1450 N N . ALA A 1 191 ? -4.070 -9.570 -11.455 1.00 88.62 191 ALA A N 1
ATOM 1451 C CA . ALA A 1 191 ? -4.518 -10.817 -12.073 1.00 88.62 191 ALA A CA 1
ATOM 1452 C C . ALA A 1 191 ? -3.670 -12.013 -11.604 1.00 88.62 191 ALA A C 1
ATOM 1454 O O . ALA A 1 191 ? -4.211 -13.065 -11.260 1.00 88.62 191 ALA A O 1
ATOM 1455 N N . ILE A 1 192 ? -2.347 -11.840 -11.537 1.00 88.69 192 ILE A N 1
ATOM 1456 C CA . ILE A 1 192 ? -1.413 -12.858 -11.041 1.00 88.69 192 ILE A CA 1
ATOM 1457 C C . ILE A 1 192 ? -1.617 -13.090 -9.541 1.00 88.69 192 ILE A C 1
ATOM 1459 O O . ILE A 1 192 ? -1.752 -14.234 -9.117 1.00 88.69 192 ILE A O 1
ATOM 1463 N N . GLU A 1 193 ? -1.698 -12.027 -8.744 1.00 87.88 193 GLU A N 1
ATOM 1464 C CA . GLU A 1 193 ? -1.930 -12.094 -7.300 1.00 87.88 193 GLU A CA 1
ATOM 1465 C C . GLU A 1 193 ? -3.213 -12.877 -6.979 1.00 87.88 193 GLU A C 1
ATOM 1467 O O . GLU A 1 193 ? -3.181 -13.843 -6.216 1.00 87.88 193 GLU A O 1
ATOM 1472 N N . SER A 1 194 ? -4.320 -12.538 -7.648 1.00 84.81 194 SER A N 1
ATOM 1473 C CA . SER A 1 194 ? -5.621 -13.201 -7.473 1.00 84.81 194 SER A CA 1
ATOM 1474 C C . SER A 1 194 ? -5.576 -14.679 -7.878 1.00 84.81 194 SER A C 1
ATOM 1476 O O . SER A 1 194 ? -6.176 -15.533 -7.220 1.00 84.81 194 SER A O 1
ATOM 1478 N N . TYR A 1 195 ? -4.837 -15.020 -8.941 1.00 86.38 195 TYR A N 1
ATOM 1479 C CA . TYR A 1 195 ? -4.657 -16.410 -9.368 1.00 86.38 195 TYR A CA 1
ATOM 1480 C C . TYR A 1 195 ? -3.869 -17.246 -8.347 1.00 86.38 195 TYR A C 1
ATOM 1482 O O . TYR A 1 195 ? -4.200 -18.409 -8.116 1.00 86.38 195 TYR A O 1
ATOM 1490 N N . PHE A 1 196 ? -2.836 -16.677 -7.721 1.00 85.81 196 PHE A N 1
ATOM 1491 C CA . PHE A 1 196 ? -2.078 -17.375 -6.680 1.00 85.81 196 PHE A CA 1
ATOM 1492 C C . PHE A 1 196 ? -2.873 -17.491 -5.376 1.00 85.81 196 PHE A C 1
ATOM 1494 O O . PHE A 1 196 ? -2.839 -18.549 -4.756 1.00 85.81 196 PHE A O 1
ATOM 1501 N N . LEU A 1 197 ? -3.632 -16.456 -5.002 1.00 83.06 197 LEU A N 1
ATOM 1502 C CA . LEU A 1 197 ? -4.478 -16.461 -3.806 1.00 83.06 197 LEU A CA 1
ATOM 1503 C C . LEU A 1 197 ? -5.625 -17.482 -3.896 1.00 83.06 197 LEU A C 1
ATOM 1505 O O . LEU A 1 197 ? -5.935 -18.155 -2.919 1.00 83.06 197 LEU A O 1
ATOM 1509 N N . SER A 1 198 ? -6.241 -17.629 -5.071 1.00 82.38 198 SER A N 1
ATOM 1510 C CA . SER A 1 198 ? -7.358 -18.566 -5.287 1.00 82.38 198 SER A CA 1
ATOM 1511 C C . SER A 1 198 ? -6.930 -20.029 -5.467 1.00 82.38 198 SER A C 1
ATOM 1513 O O . SER A 1 198 ? -7.785 -20.914 -5.524 1.00 82.38 198 SER A O 1
ATOM 1515 N N . ASN A 1 199 ? -5.627 -20.320 -5.561 1.00 82.88 199 ASN A N 1
ATOM 1516 C CA . ASN A 1 199 ? -5.130 -21.667 -5.822 1.00 82.88 199 ASN A CA 1
ATOM 1517 C C . ASN A 1 199 ? -4.497 -22.288 -4.562 1.00 82.88 199 ASN A C 1
ATOM 1519 O O . ASN A 1 199 ? -3.357 -21.956 -4.238 1.00 82.88 199 ASN A O 1
ATOM 1523 N N . PRO A 1 200 ? -5.153 -23.259 -3.898 1.00 80.88 200 PRO A N 1
ATOM 1524 C CA . PRO A 1 200 ? -4.682 -23.809 -2.620 1.00 80.88 200 PRO A CA 1
ATOM 1525 C C . PRO A 1 200 ? -3.346 -24.561 -2.721 1.00 80.88 200 PRO A C 1
ATOM 1527 O O . PRO A 1 200 ? -2.688 -24.796 -1.714 1.00 80.88 200 PRO A O 1
ATOM 1530 N N . ASN A 1 201 ? -2.924 -24.935 -3.934 1.00 84.88 201 ASN A N 1
ATOM 1531 C CA . ASN A 1 201 ? -1.662 -25.635 -4.181 1.00 84.88 201 ASN A CA 1
ATOM 1532 C C . ASN A 1 201 ? -0.501 -24.681 -4.513 1.00 84.88 201 ASN A C 1
ATOM 1534 O O . ASN A 1 201 ? 0.562 -25.134 -4.944 1.00 84.88 201 ASN A O 1
ATOM 1538 N N . LYS A 1 202 ? -0.703 -23.364 -4.397 1.00 80.44 202 LYS A N 1
ATOM 1539 C CA . LYS A 1 202 ? 0.317 -22.347 -4.663 1.00 80.44 202 LYS A CA 1
ATOM 1540 C C . LYS A 1 202 ? 0.598 -21.543 -3.405 1.00 80.44 202 LYS A C 1
ATOM 1542 O O . LYS A 1 202 ? -0.297 -21.224 -2.636 1.00 80.44 202 LYS A O 1
ATOM 1547 N N . THR A 1 203 ? 1.864 -21.192 -3.221 1.00 83.25 203 THR A N 1
ATOM 1548 C CA . THR A 1 203 ? 2.265 -20.215 -2.209 1.00 83.25 203 THR A CA 1
ATOM 1549 C C . THR A 1 203 ? 1.742 -18.847 -2.621 1.00 83.25 203 THR A C 1
ATOM 1551 O O . THR A 1 203 ? 2.011 -18.415 -3.739 1.00 83.25 203 THR A O 1
ATOM 1554 N N . THR A 1 204 ? 1.009 -18.174 -1.740 1.00 83.06 204 THR A N 1
ATOM 1555 C CA . THR A 1 204 ? 0.514 -16.813 -1.970 1.00 83.06 204 THR A CA 1
ATOM 1556 C C . THR A 1 204 ? 1.665 -15.865 -2.286 1.00 83.06 204 THR A C 1
ATOM 1558 O O . THR A 1 204 ? 2.708 -15.925 -1.633 1.00 83.06 204 THR A O 1
ATOM 1561 N N . LEU A 1 205 ? 1.468 -14.986 -3.266 1.00 87.38 205 LEU A N 1
ATOM 1562 C CA . LEU A 1 205 ? 2.422 -13.922 -3.564 1.00 87.38 205 LEU A CA 1
ATOM 1563 C C . LEU A 1 205 ? 2.113 -12.697 -2.723 1.00 87.38 205 LEU A C 1
ATOM 1565 O O . LEU A 1 205 ? 0.945 -12.377 -2.507 1.00 87.38 205 LEU A O 1
ATOM 1569 N N . LEU A 1 206 ? 3.158 -11.995 -2.293 1.00 90.38 206 LEU A N 1
ATOM 1570 C CA . LEU A 1 206 ? 2.989 -10.654 -1.757 1.00 90.38 206 LEU A CA 1
ATOM 1571 C C . LEU A 1 206 ? 2.639 -9.689 -2.895 1.00 90.38 206 LEU A C 1
ATOM 1573 O O . LEU A 1 206 ? 3.074 -9.865 -4.036 1.00 90.38 206 LEU A O 1
ATOM 1577 N N . HIS A 1 207 ? 1.893 -8.636 -2.568 1.00 91.56 207 HIS A N 1
ATOM 1578 C CA . HIS A 1 207 ? 1.438 -7.640 -3.536 1.00 91.56 207 HIS A CA 1
ATOM 1579 C C . HIS A 1 207 ? 2.576 -7.096 -4.415 1.00 91.56 207 HIS A C 1
ATOM 1581 O O . HIS A 1 207 ? 2.522 -7.200 -5.641 1.00 91.56 207 HIS A O 1
ATOM 1587 N N . GLY A 1 208 ? 3.665 -6.617 -3.805 1.00 93.62 208 GLY A N 1
ATOM 1588 C CA . GLY A 1 208 ? 4.795 -6.056 -4.544 1.00 93.62 208 GLY A CA 1
ATOM 1589 C C . GLY A 1 208 ? 5.502 -7.061 -5.455 1.00 93.62 208 GLY A C 1
ATOM 1590 O O . GLY A 1 208 ? 5.983 -6.699 -6.529 1.00 93.62 208 GLY A O 1
ATOM 1591 N N . GLU A 1 209 ? 5.517 -8.346 -5.088 1.00 93.06 209 GLU A N 1
ATOM 1592 C CA . GLU A 1 209 ? 6.066 -9.402 -5.947 1.00 93.06 209 GLU A CA 1
ATOM 1593 C C . GLU A 1 209 ? 5.231 -9.563 -7.223 1.00 93.06 209 GLU A C 1
ATOM 1595 O O . GLU A 1 209 ? 5.782 -9.691 -8.320 1.00 93.06 209 GLU A O 1
ATOM 1600 N N . ALA A 1 210 ? 3.904 -9.508 -7.094 1.00 92.31 210 ALA A N 1
ATOM 1601 C CA . ALA A 1 210 ? 2.994 -9.561 -8.229 1.00 92.31 210 ALA A CA 1
ATOM 1602 C C . ALA A 1 210 ? 3.078 -8.288 -9.092 1.00 92.31 210 ALA A C 1
ATOM 1604 O O . ALA A 1 210 ? 3.139 -8.383 -10.322 1.00 92.31 210 ALA A O 1
ATOM 1605 N N . VAL A 1 211 ? 3.154 -7.104 -8.472 1.00 95.12 211 VAL A N 1
ATOM 1606 C CA . VAL A 1 211 ? 3.298 -5.814 -9.172 1.00 95.12 211 VAL A CA 1
ATOM 1607 C C . VAL A 1 211 ? 4.594 -5.761 -9.981 1.00 95.12 211 VAL A C 1
ATOM 1609 O O . VAL A 1 211 ? 4.561 -5.363 -11.145 1.00 95.12 211 VAL A O 1
ATOM 1612 N N . VAL A 1 212 ? 5.719 -6.243 -9.442 1.00 95.50 212 VAL A N 1
ATOM 1613 C CA . VAL A 1 212 ? 6.991 -6.330 -10.182 1.00 95.50 212 VAL A CA 1
ATOM 1614 C C . VAL A 1 212 ? 6.865 -7.188 -11.431 1.00 95.50 212 VAL A C 1
ATOM 1616 O O . VAL A 1 212 ? 7.300 -6.776 -12.509 1.00 95.50 212 VAL A O 1
ATOM 1619 N N . VAL A 1 213 ? 6.236 -8.360 -11.325 1.00 94.25 213 VAL A N 1
ATOM 1620 C CA . VAL A 1 213 ? 5.970 -9.195 -12.501 1.00 94.25 213 VAL A CA 1
ATOM 1621 C C . VAL A 1 213 ? 5.110 -8.439 -13.513 1.00 94.25 213 VAL A C 1
ATOM 1623 O O . VAL A 1 213 ? 5.421 -8.426 -14.707 1.00 94.25 213 VAL A O 1
ATOM 1626 N N . GLY A 1 214 ? 4.062 -7.769 -13.040 1.00 95.75 214 GLY A N 1
ATOM 1627 C CA . GLY A 1 214 ? 3.195 -6.955 -13.876 1.00 95.75 214 GLY A CA 1
ATOM 1628 C C . GLY A 1 214 ? 3.936 -5.827 -14.598 1.00 95.75 214 GLY A C 1
ATOM 1629 O O . GLY A 1 214 ? 3.699 -5.620 -15.786 1.00 95.75 214 GLY A O 1
ATOM 1630 N N . MET A 1 215 ? 4.876 -5.144 -13.936 1.00 97.00 215 MET A N 1
ATOM 1631 C CA . MET A 1 215 ? 5.712 -4.102 -14.544 1.00 97.00 215 MET A CA 1
ATOM 1632 C C . MET A 1 215 ? 6.621 -4.668 -15.646 1.00 97.00 215 MET A C 1
ATOM 1634 O O . MET A 1 215 ? 6.701 -4.082 -16.726 1.00 97.00 215 MET A O 1
ATOM 1638 N N . ILE A 1 216 ? 7.250 -5.835 -15.435 1.00 95.75 216 ILE A N 1
ATOM 1639 C CA . ILE A 1 216 ? 8.067 -6.503 -16.471 1.00 95.75 216 ILE A CA 1
ATOM 1640 C C . ILE A 1 216 ? 7.219 -6.805 -17.709 1.00 95.75 216 ILE A C 1
ATOM 1642 O O . ILE A 1 216 ? 7.641 -6.540 -18.837 1.00 95.75 216 ILE A O 1
ATOM 1646 N N . LEU A 1 217 ? 6.023 -7.364 -17.504 1.00 95.50 217 LEU A N 1
ATOM 1647 C CA . LEU A 1 217 ? 5.114 -7.700 -18.596 1.00 95.50 217 LEU A CA 1
ATOM 1648 C C . LEU A 1 217 ? 4.592 -6.443 -19.305 1.00 95.50 217 LEU A C 1
ATOM 1650 O O . LEU A 1 217 ? 4.532 -6.425 -20.531 1.00 95.50 217 LEU A O 1
ATOM 1654 N N . ALA A 1 218 ? 4.282 -5.377 -18.565 1.00 96.69 218 ALA A N 1
ATOM 1655 C CA . ALA A 1 218 ? 3.856 -4.102 -19.133 1.00 96.69 218 ALA A CA 1
ATOM 1656 C C . ALA A 1 218 ? 4.959 -3.454 -19.993 1.00 96.69 218 ALA A C 1
ATOM 1658 O O . ALA A 1 218 ? 4.673 -2.978 -21.095 1.00 96.69 218 ALA A O 1
ATOM 1659 N N . CYS A 1 219 ? 6.224 -3.491 -19.552 1.00 96.62 219 CYS A N 1
ATOM 1660 C CA . CYS A 1 219 ? 7.362 -3.050 -20.367 1.00 96.62 219 CYS A CA 1
ATOM 1661 C C . CYS A 1 219 ? 7.531 -3.904 -21.628 1.00 96.62 219 CYS A C 1
ATOM 1663 O O . CYS A 1 219 ? 7.745 -3.356 -22.707 1.00 96.62 219 CYS A O 1
ATOM 1665 N N . TYR A 1 220 ? 7.404 -5.230 -21.514 1.00 96.19 220 TYR A N 1
ATOM 1666 C CA . TYR A 1 220 ? 7.480 -6.130 -22.665 1.00 96.19 220 TYR A CA 1
ATOM 1667 C C . TYR A 1 220 ? 6.390 -5.821 -23.700 1.00 96.19 220 TYR A C 1
ATOM 1669 O O . TYR A 1 220 ? 6.706 -5.588 -24.862 1.00 96.19 220 TYR A O 1
ATOM 1677 N N . ILE A 1 221 ? 5.128 -5.719 -23.273 1.00 97.06 221 ILE A N 1
ATOM 1678 C CA . ILE A 1 221 ? 4.001 -5.363 -24.150 1.00 97.06 221 ILE A CA 1
ATOM 1679 C C . ILE A 1 221 ? 4.234 -3.998 -24.809 1.00 97.06 221 ILE A C 1
ATOM 1681 O O . ILE A 1 221 ? 4.003 -3.847 -26.005 1.00 97.06 221 ILE A O 1
ATOM 1685 N N . SER A 1 222 ? 4.740 -3.015 -24.060 1.00 96.88 222 SER A N 1
ATOM 1686 C CA . SER A 1 222 ? 5.066 -1.691 -24.604 1.00 96.88 222 SER A CA 1
ATOM 1687 C C . SER A 1 222 ? 6.175 -1.762 -25.662 1.00 96.88 222 SER A C 1
ATOM 1689 O O . SER A 1 222 ? 6.111 -1.078 -26.681 1.00 96.88 222 SER A O 1
ATOM 1691 N N . THR A 1 223 ? 7.187 -2.613 -25.473 1.00 97.56 223 THR A N 1
ATOM 1692 C CA . THR A 1 223 ? 8.226 -2.827 -26.492 1.00 97.56 223 THR A CA 1
ATOM 1693 C C . THR A 1 223 ? 7.642 -3.414 -27.775 1.00 97.56 223 THR A C 1
ATOM 1695 O O . THR A 1 223 ? 7.983 -2.936 -28.854 1.00 97.56 223 THR A O 1
ATOM 1698 N N . GLU A 1 224 ? 6.743 -4.392 -27.668 1.00 97.25 224 GLU A N 1
ATOM 1699 C CA . GLU A 1 224 ? 6.152 -5.061 -28.834 1.00 97.25 224 GLU A CA 1
ATOM 1700 C C . GLU A 1 224 ? 5.097 -4.205 -29.557 1.00 97.25 224 GLU A C 1
ATOM 1702 O O . GLU A 1 224 ? 4.960 -4.305 -30.774 1.00 97.25 224 GLU A O 1
ATOM 1707 N N . LEU A 1 225 ? 4.344 -3.365 -28.833 1.00 97.50 225 LEU A N 1
ATOM 1708 C CA . LEU A 1 225 ? 3.184 -2.653 -29.387 1.00 97.50 225 LEU A CA 1
ATOM 1709 C C . LEU A 1 225 ? 3.405 -1.156 -29.638 1.00 97.50 225 LEU A C 1
ATOM 1711 O O . LEU A 1 225 ? 2.706 -0.582 -30.472 1.00 97.50 225 LEU A O 1
ATOM 1715 N N . THR A 1 226 ? 4.323 -0.498 -28.920 1.00 96.00 226 THR A N 1
ATOM 1716 C CA . THR A 1 226 ? 4.454 0.975 -28.940 1.00 96.00 226 THR A CA 1
ATOM 1717 C C . THR A 1 226 ? 5.869 1.477 -29.232 1.00 96.00 226 THR A C 1
ATOM 1719 O O . THR A 1 226 ? 6.128 2.674 -29.120 1.00 96.00 226 THR A O 1
ATOM 1722 N N . ASN A 1 227 ? 6.787 0.595 -29.645 1.00 94.69 227 ASN A N 1
ATOM 1723 C CA . ASN A 1 227 ? 8.210 0.897 -29.858 1.00 94.69 227 ASN A CA 1
ATOM 1724 C C . ASN A 1 227 ? 8.944 1.384 -28.593 1.00 94.69 227 ASN A C 1
ATOM 1726 O O . ASN A 1 227 ? 9.939 2.107 -28.688 1.00 94.69 227 ASN A O 1
ATOM 1730 N N . PHE A 1 228 ? 8.490 0.992 -27.396 1.00 95.56 228 PHE A N 1
ATOM 1731 C CA . PHE A 1 228 ? 9.229 1.294 -26.171 1.00 95.56 228 PHE A CA 1
ATOM 1732 C C . PHE A 1 228 ? 10.631 0.642 -26.208 1.00 95.56 228 PHE A C 1
ATOM 1734 O O . PHE A 1 228 ? 10.728 -0.556 -26.505 1.00 95.56 228 PHE A O 1
ATOM 1741 N N . PRO A 1 229 ? 11.728 1.374 -25.911 1.00 96.88 229 PRO A N 1
ATOM 1742 C CA . PRO A 1 229 ? 13.085 0.890 -26.153 1.00 96.88 229 PRO A CA 1
ATOM 1743 C C . PRO A 1 229 ? 13.388 -0.445 -25.469 1.00 96.88 229 PRO A C 1
ATOM 1745 O O . PRO A 1 229 ? 13.396 -0.549 -24.242 1.00 96.88 229 PRO A O 1
ATOM 1748 N N . LYS A 1 230 ? 13.727 -1.456 -26.275 1.00 96.62 230 LYS A N 1
ATOM 1749 C CA . LYS A 1 230 ? 14.057 -2.806 -25.793 1.00 96.62 230 LYS A CA 1
ATOM 1750 C C . LYS A 1 230 ? 15.177 -2.806 -24.752 1.00 96.62 230 LYS A C 1
ATOM 1752 O O . LYS A 1 230 ? 15.122 -3.574 -23.798 1.00 96.62 230 LYS A O 1
ATOM 1757 N N . GLU A 1 231 ? 16.169 -1.930 -24.907 1.00 96.56 231 GLU A N 1
ATOM 1758 C CA . GLU A 1 231 ? 17.260 -1.778 -23.939 1.00 96.56 231 GLU A CA 1
ATOM 1759 C C . GLU A 1 231 ? 16.746 -1.339 -22.557 1.00 96.56 231 GLU A C 1
ATOM 1761 O O . GLU A 1 231 ? 17.152 -1.916 -21.550 1.00 96.56 231 GLU A O 1
ATOM 1766 N N . LYS A 1 232 ? 15.803 -0.383 -22.494 1.00 93.88 232 LYS A N 1
ATOM 1767 C CA . LYS A 1 232 ? 15.191 0.045 -21.225 1.00 93.88 232 LYS A CA 1
ATOM 1768 C C . LYS A 1 232 ? 14.411 -1.099 -20.579 1.00 93.88 232 LYS A C 1
ATOM 1770 O O . LYS A 1 232 ? 14.594 -1.359 -19.395 1.00 93.88 232 LYS A O 1
ATOM 1775 N N . THR A 1 233 ? 13.613 -1.831 -21.358 1.00 95.38 233 THR A N 1
ATOM 1776 C CA . THR A 1 233 ? 12.885 -3.017 -20.873 1.00 95.38 233 THR A CA 1
ATOM 1777 C C . THR A 1 233 ? 13.823 -4.068 -20.282 1.00 95.38 233 THR A C 1
ATOM 1779 O O . THR A 1 233 ? 13.533 -4.628 -19.225 1.00 95.38 233 THR A O 1
ATOM 1782 N N . LEU A 1 234 ? 14.958 -4.334 -20.936 1.00 94.94 234 LEU A N 1
ATOM 1783 C CA . LEU A 1 234 ? 15.947 -5.292 -20.440 1.00 94.94 234 LEU A CA 1
ATOM 1784 C C . LEU A 1 234 ? 16.603 -4.817 -19.141 1.00 94.94 234 LEU A C 1
ATOM 1786 O O . LEU A 1 234 ? 16.652 -5.604 -18.201 1.00 94.94 234 LEU A O 1
ATOM 1790 N N . LYS A 1 235 ? 17.001 -3.542 -19.043 1.00 93.25 235 LYS A N 1
ATOM 1791 C CA . LYS A 1 235 ? 17.575 -2.973 -17.809 1.00 93.25 235 LYS A CA 1
ATOM 1792 C C . LYS A 1 235 ? 16.606 -3.045 -16.626 1.00 93.25 235 LYS A C 1
ATOM 1794 O O . LYS A 1 235 ? 16.992 -3.495 -15.553 1.00 93.25 235 LYS A O 1
ATOM 1799 N N . ILE A 1 236 ? 15.338 -2.671 -16.830 1.00 93.31 236 ILE A N 1
ATOM 1800 C CA . ILE A 1 236 ? 14.292 -2.763 -15.793 1.00 93.31 236 ILE A CA 1
ATOM 1801 C C . ILE A 1 236 ? 14.125 -4.216 -15.336 1.00 93.31 236 ILE A C 1
ATOM 1803 O O . ILE A 1 236 ? 14.117 -4.510 -14.142 1.00 93.31 236 ILE A O 1
ATOM 1807 N N . LYS A 1 237 ? 14.036 -5.147 -16.292 1.00 93.50 237 LYS A N 1
ATOM 1808 C CA . LYS A 1 237 ? 13.919 -6.576 -15.998 1.00 93.50 237 LYS A CA 1
ATOM 1809 C C . LYS A 1 237 ? 15.134 -7.105 -15.235 1.00 93.50 237 LYS A C 1
ATOM 1811 O O . LYS A 1 237 ? 14.957 -7.884 -14.307 1.00 93.50 237 LYS A O 1
ATOM 1816 N N . GLU A 1 238 ? 16.348 -6.742 -15.634 1.00 92.12 238 GLU A N 1
ATOM 1817 C CA . GLU A 1 238 ? 17.583 -7.181 -14.978 1.00 92.12 238 GLU A CA 1
ATOM 1818 C C . GLU A 1 238 ? 17.652 -6.693 -13.533 1.00 92.12 238 GLU A C 1
ATOM 1820 O O . GLU A 1 238 ? 17.884 -7.516 -12.646 1.00 92.12 238 GLU A O 1
ATOM 1825 N N . LEU A 1 239 ? 17.340 -5.414 -13.294 1.00 90.38 239 LEU A N 1
ATOM 1826 C CA . LEU A 1 239 ? 17.249 -4.853 -11.948 1.00 90.38 239 LEU A CA 1
ATOM 1827 C C . LEU A 1 239 ? 16.200 -5.593 -11.110 1.00 90.38 239 LEU A C 1
ATOM 1829 O O . LEU A 1 239 ? 16.469 -6.024 -9.997 1.00 90.38 239 LEU A O 1
ATOM 1833 N N . PHE A 1 240 ? 14.997 -5.820 -11.631 1.00 92.19 240 PHE A N 1
ATOM 1834 C CA . PHE A 1 240 ? 13.985 -6.548 -10.863 1.00 92.19 240 PHE A CA 1
ATOM 1835 C C . PHE A 1 240 ? 14.406 -7.996 -10.578 1.00 92.19 240 PHE A C 1
ATOM 1837 O O . PHE A 1 240 ? 14.207 -8.494 -9.475 1.00 92.19 240 PHE A O 1
ATOM 1844 N N . LEU A 1 241 ? 15.057 -8.680 -11.519 1.00 89.81 241 LEU A N 1
ATOM 1845 C CA . LEU A 1 241 ? 15.512 -10.056 -11.315 1.00 89.81 241 LEU A CA 1
ATOM 1846 C C . LEU A 1 241 ? 16.730 -10.188 -10.388 1.00 89.81 241 LEU A C 1
ATOM 1848 O O . LEU A 1 241 ? 17.005 -11.309 -9.953 1.00 89.81 241 LEU A O 1
ATOM 1852 N N . SER A 1 242 ? 17.450 -9.104 -10.079 1.00 88.00 242 SER A N 1
ATOM 1853 C CA . SER A 1 242 ? 18.499 -9.134 -9.051 1.00 88.00 242 SER A CA 1
ATOM 1854 C C . SER A 1 242 ? 17.939 -9.097 -7.628 1.00 88.00 242 SER A C 1
ATOM 1856 O O . SER A 1 242 ? 18.632 -9.529 -6.709 1.00 88.00 242 SER A O 1
ATOM 1858 N N . TYR A 1 243 ? 16.691 -8.650 -7.437 1.00 84.62 243 TYR A N 1
ATOM 1859 C CA . TYR A 1 243 ? 16.073 -8.510 -6.109 1.00 84.62 243 TYR A CA 1
ATOM 1860 C C . TYR A 1 243 ? 14.857 -9.413 -5.880 1.00 84.62 243 TYR A C 1
ATOM 1862 O O . TYR A 1 243 ? 14.620 -9.840 -4.750 1.00 84.62 243 TYR A O 1
ATOM 1870 N N . TYR A 1 244 ? 14.110 -9.751 -6.931 1.00 88.00 244 TYR A N 1
ATOM 1871 C CA . TYR A 1 244 ? 12.906 -10.576 -6.858 1.00 88.00 244 TYR A CA 1
ATOM 1872 C C . TYR A 1 244 ? 13.163 -11.968 -7.443 1.00 88.00 244 TYR A C 1
ATOM 1874 O O . TYR A 1 244 ? 13.852 -12.141 -8.452 1.00 88.00 244 TYR A O 1
ATOM 1882 N N . ALA A 1 245 ? 12.616 -13.000 -6.797 1.00 77.50 245 ALA A N 1
ATOM 1883 C CA . ALA A 1 245 ? 12.906 -14.383 -7.154 1.00 77.50 245 ALA A CA 1
ATOM 1884 C C . ALA A 1 245 ? 12.334 -14.764 -8.534 1.00 77.50 245 ALA A C 1
ATOM 1886 O O . ALA A 1 245 ? 11.143 -14.625 -8.802 1.00 77.50 245 ALA A O 1
ATOM 1887 N N . LYS A 1 246 ? 13.166 -15.373 -9.394 1.00 67.19 246 LYS A N 1
ATOM 1888 C CA . LYS A 1 246 ? 12.753 -15.903 -10.715 1.00 67.19 246 LYS A CA 1
ATOM 1889 C C . LYS A 1 246 ? 11.679 -16.997 -10.641 1.00 67.19 246 LYS A C 1
ATOM 1891 O O . LYS A 1 246 ? 11.011 -17.271 -11.636 1.00 67.19 246 LYS A O 1
ATOM 1896 N N . SER A 1 247 ? 11.533 -17.660 -9.493 1.00 56.47 247 SER A N 1
ATOM 1897 C CA . SER A 1 247 ? 10.635 -18.807 -9.303 1.00 56.47 247 SER A CA 1
ATOM 1898 C C . SER A 1 247 ? 9.147 -18.470 -9.418 1.00 56.47 247 SER A C 1
ATOM 1900 O O . SER A 1 247 ? 8.349 -19.397 -9.545 1.00 56.47 247 SER A O 1
ATOM 1902 N N . LEU A 1 248 ? 8.788 -17.184 -9.429 1.00 58.06 248 LEU A N 1
ATOM 1903 C CA . LEU A 1 248 ? 7.412 -16.688 -9.527 1.00 58.06 248 LEU A CA 1
ATOM 1904 C C . LEU A 1 248 ? 6.719 -17.051 -10.855 1.00 58.06 248 LEU A C 1
ATOM 1906 O O . LEU A 1 248 ? 5.497 -17.106 -10.921 1.00 58.06 248 LEU A O 1
ATOM 1910 N N . LEU A 1 249 ? 7.490 -17.364 -11.904 1.00 53.12 249 LEU A N 1
ATOM 1911 C CA . LEU A 1 249 ? 6.984 -17.662 -13.249 1.00 53.12 249 LEU A CA 1
ATOM 1912 C C . LEU A 1 249 ? 7.639 -18.918 -13.839 1.00 53.12 249 LEU A C 1
ATOM 1914 O O . LEU A 1 249 ? 8.198 -18.893 -14.941 1.00 53.12 249 LEU A O 1
ATOM 1918 N N . LYS A 1 250 ? 7.616 -20.049 -13.121 1.00 50.00 250 LYS A N 1
ATOM 1919 C CA . LYS A 1 250 ? 7.930 -21.329 -13.782 1.00 50.00 250 LYS A CA 1
ATOM 1920 C C . LYS A 1 250 ? 6.972 -21.506 -14.969 1.00 50.00 250 LYS A C 1
ATOM 1922 O O . LYS A 1 250 ? 5.802 -21.171 -14.862 1.00 50.00 250 LYS A O 1
ATOM 1927 N N . LYS A 1 251 ? 7.483 -22.045 -16.084 1.00 45.56 251 LYS A N 1
ATOM 1928 C CA . LYS A 1 251 ? 6.840 -22.242 -17.409 1.00 45.56 251 LYS A CA 1
ATOM 1929 C C . LYS A 1 251 ? 5.497 -23.009 -17.433 1.00 45.56 251 LYS A C 1
ATOM 1931 O O . LYS A 1 251 ? 5.025 -23.378 -18.501 1.00 45.56 251 LYS A O 1
ATOM 1936 N N . VAL A 1 252 ? 4.888 -23.269 -16.287 1.00 42.12 252 VAL A N 1
ATOM 1937 C CA . VAL A 1 252 ? 3.611 -23.954 -16.123 1.00 42.12 252 VAL A CA 1
ATOM 1938 C C . VAL A 1 252 ? 2.636 -22.895 -15.629 1.00 42.12 252 VAL A C 1
ATOM 1940 O O . VAL A 1 252 ? 2.905 -22.354 -14.564 1.00 42.12 252 VAL A O 1
ATOM 1943 N N . ASN A 1 253 ? 1.593 -22.573 -16.407 1.00 46.53 253 ASN A N 1
ATOM 1944 C CA . ASN A 1 253 ? 0.336 -21.865 -16.042 1.00 46.53 253 ASN A CA 1
ATOM 1945 C C . ASN A 1 253 ? -0.191 -20.901 -17.129 1.00 46.53 253 ASN A C 1
ATOM 1947 O O . ASN A 1 253 ? -1.196 -20.245 -16.895 1.00 46.53 253 ASN A O 1
ATOM 1951 N N . PHE A 1 254 ? 0.420 -20.832 -18.315 1.00 47.03 254 PHE A N 1
ATOM 1952 C CA . PHE A 1 254 ? -0.158 -20.108 -19.457 1.00 47.03 254 PHE A CA 1
ATOM 1953 C C . PHE A 1 254 ? -0.416 -21.079 -20.614 1.00 47.03 254 PHE A C 1
ATOM 1955 O O . PHE A 1 254 ? 0.219 -20.996 -21.663 1.00 47.03 254 PHE A O 1
ATOM 1962 N N . GLN A 1 255 ? -1.284 -22.067 -20.390 1.00 32.41 255 GLN A N 1
ATOM 1963 C CA . GLN A 1 255 ? -2.018 -22.663 -21.504 1.00 32.41 255 GLN A CA 1
ATOM 1964 C C . GLN A 1 255 ? -3.384 -21.970 -21.552 1.00 32.41 255 GLN A C 1
ATOM 1966 O O . GLN A 1 255 ? -3.979 -21.820 -20.483 1.00 32.41 255 GLN A O 1
ATOM 1971 N N . PRO A 1 256 ? -3.800 -21.465 -22.727 1.00 42.00 256 PRO A N 1
ATOM 1972 C CA . PRO A 1 256 ? -5.104 -20.833 -22.899 1.00 42.00 256 PRO A CA 1
ATOM 1973 C C . PRO A 1 256 ? -6.255 -21.786 -22.568 1.00 42.00 256 PRO A C 1
ATOM 1975 O O . PRO A 1 256 ? -6.072 -23.016 -22.726 1.00 42.00 256 PRO A O 1
#

pLDDT: mean 90.69, std 10.87, range [32.41, 98.56]

Radius of gyration: 19.0 Å; chains: 1; bounding box: 46×42×60 Å

InterPro domains:
  IPR030960 3-dehydroquinate synthase, N-terminal domain [PF01761] (10-122)
  IPR050071 Dehydroquinate Synthase [PTHR43622] (7-245)
  IPR056179 3-dehydroquinate synthase, C-terminal domain [PF24621] (124-247)

Secondary structure (DSSP, 8-state):
----S---------SGGG-BHHHHHHHHHHHHHTT--TT-EEEEEESHHHHHHHHHHHHHGGG--EEEEEE-SHHIIIIITSS-EEEEEETTEEEEEEEE---SEE---GGGGGGS-HHHHHHHHHHHHHHHHHH-HHHHGGGTTGGG--HHHHHHHHHHHHHHHHHHHHH-TT-SSGGGGGGTTHHHHHHHHHHHHT-TTSPPPPHHHHHHHHHHHHHHHHHHHH---HHHHHHHHHHHHHHS-GGGG-S-S---

Sequence (256 aa):
METTAVIEIMEIESGEINKTIDTCVGVWNTLSELDADRKSLLINIGGGVITDLGGFVACTFKRGIAYINVPTTLLSMVDASVGGKTGVDLGHLKNQVGVISNPDLVLIDTNYLNTLEVNQMRSGLAEMLKHGLITGDSYWSKFEDLSKLSLDDLDGLIYESVIIKKNVVEEDPFENGLRKTLNFGHTLGHAIESYFLSNPNKTTLLHGEAVVVGMILACYISTELTNFPKEKTLKIKELFLSYYAKSLLKKVNFQP

Organism: NCBI:txid221126